Protein AF-A0A2N2AMR7-F1 (afdb_monomer_lite)

Radius of gyration: 27.63 Å; chains: 1; bounding box: 67×35×72 Å

pLDDT: mean 86.61, std 14.33, range [26.11, 98.56]

Sequence (246 aa):
MGVVVRKYGLLAPTDWDDDVTDELRRANRFWNKLVEIERDNRAQYQSTLNRSAALCQIASQITELETERENLIQERNRRRAAARSKAKADTAEQDARLTELRDLLRPFYAERKTLSAAARAEMKPELEKLEAERREEVKAARQASGLFWSNYNAVLDSFNVARTKALKEGAQLRFHRFEGEGRLVNQIQGGMTTEKLLSGGHSQAQLSITHTSRGRPAGVLRIKAFVARDANNKPAPRPGSGDCVY

Secondary structure (DSSP, 8-state):
---------PPPPS---HHHHHHHHHHHHHHHHHHHHHHHHHHHHHHHHTT-HHHHHHHHHHHHHHHHHHHHHHHHHHHHHHTTSSSSS--HHHHHHHHHHHHHHHHHHHHHHHHHHHHHHHTHHHHHHHHHHHHHHHHHHHHHT---HHHHHHHHHHHHHHHHHHHHHTPPP------S--------TT---HHHHHTT--SSEEEEEEEEETTEEEEEEEE----SB-TTSSB---TT-S----

Structure (mmCIF, N/CA/C/O backbone):
data_AF-A0A2N2AMR7-F1
#
_entry.id   AF-A0A2N2AMR7-F1
#
loop_
_atom_site.group_PDB
_atom_site.id
_atom_site.type_symbol
_atom_site.label_atom_id
_atom_site.label_alt_id
_atom_site.label_comp_id
_atom_site.label_asym_id
_atom_site.label_entity_id
_atom_site.label_seq_id
_atom_site.pdbx_PDB_ins_code
_atom_site.Cartn_x
_atom_site.Cartn_y
_atom_site.Cartn_z
_atom_site.occupancy
_atom_site.B_iso_or_equiv
_atom_site.auth_seq_id
_atom_site.auth_comp_id
_atom_site.auth_asym_id
_atom_site.auth_atom_id
_atom_site.pdbx_PDB_model_num
ATOM 1 N N . MET A 1 1 ? 8.139 22.170 -10.193 1.00 42.72 1 MET A N 1
ATOM 2 C CA . MET A 1 1 ? 8.013 21.753 -11.609 1.00 42.72 1 MET A CA 1
ATOM 3 C C . MET A 1 1 ? 6.663 21.077 -11.783 1.00 42.72 1 MET A C 1
ATOM 5 O O . MET A 1 1 ? 6.417 20.087 -11.108 1.00 42.72 1 MET A O 1
ATOM 9 N N . GLY A 1 2 ? 5.765 21.641 -12.593 1.00 56.91 2 GLY A N 1
ATOM 10 C CA . GLY A 1 2 ? 4.475 21.009 -12.890 1.00 56.91 2 GLY A CA 1
ATOM 11 C C . GLY A 1 2 ? 4.649 19.866 -13.891 1.00 56.91 2 GLY A C 1
ATOM 12 O O . GLY A 1 2 ? 5.377 20.018 -14.870 1.00 56.91 2 GLY A O 1
ATOM 13 N N . VAL A 1 3 ? 4.000 18.726 -13.651 1.00 69.12 3 VAL A N 1
ATOM 14 C CA . VAL A 1 3 ? 3.939 17.626 -14.624 1.00 69.12 3 VAL A CA 1
ATOM 15 C C . VAL A 1 3 ? 2.922 18.004 -15.697 1.00 69.12 3 VAL A C 1
ATOM 17 O O . VAL A 1 3 ? 1.744 18.185 -15.399 1.00 69.12 3 VAL A O 1
ATOM 20 N N . VAL A 1 4 ? 3.364 18.127 -16.949 1.00 71.50 4 VAL A N 1
ATOM 21 C CA . VAL A 1 4 ? 2.466 18.365 -18.084 1.00 71.50 4 VAL A CA 1
ATOM 22 C C . VAL A 1 4 ? 2.061 17.018 -18.669 1.00 71.50 4 VAL A C 1
ATOM 24 O O . VAL A 1 4 ? 2.869 16.339 -19.298 1.00 71.50 4 VAL A O 1
ATOM 27 N N . VAL A 1 5 ? 0.801 16.632 -18.476 1.00 71.44 5 VAL A N 1
ATOM 28 C CA . VAL A 1 5 ? 0.236 15.419 -19.080 1.00 71.44 5 VAL A CA 1
ATOM 29 C C . VAL A 1 5 ? -0.392 15.784 -20.421 1.00 71.44 5 VAL A C 1
ATOM 31 O O . VAL A 1 5 ? -1.278 16.633 -20.494 1.00 71.44 5 VAL A O 1
ATOM 34 N N . ARG A 1 6 ? 0.069 15.146 -21.499 1.00 70.06 6 ARG A N 1
ATOM 35 C CA . ARG A 1 6 ? -0.481 15.314 -22.850 1.00 70.06 6 ARG A CA 1
ATOM 36 C C . ARG A 1 6 ? -1.121 13.998 -23.280 1.00 70.06 6 ARG A C 1
ATOM 38 O O . ARG A 1 6 ? -0.454 12.967 -23.276 1.00 70.06 6 ARG A O 1
ATOM 45 N N . LYS A 1 7 ? -2.400 14.032 -23.657 1.00 72.62 7 LYS A N 1
ATOM 46 C CA . LYS A 1 7 ? -3.091 12.897 -24.280 1.00 72.62 7 LYS A CA 1
ATOM 47 C C . LYS A 1 7 ? -3.142 13.138 -25.782 1.00 72.62 7 LYS A C 1
ATOM 49 O O . LYS A 1 7 ? -3.810 14.063 -26.234 1.00 72.62 7 LYS A O 1
ATOM 54 N N . TYR A 1 8 ? -2.434 12.312 -26.535 1.00 70.00 8 TYR A N 1
ATOM 55 C CA . TYR A 1 8 ? -2.486 12.318 -27.991 1.00 70.00 8 TYR A CA 1
ATOM 56 C C . TYR A 1 8 ? -3.465 11.226 -28.430 1.00 70.00 8 TYR A C 1
ATOM 58 O O . TYR A 1 8 ? -3.445 10.131 -27.870 1.00 70.00 8 TYR A O 1
ATOM 66 N N . GLY A 1 9 ? -4.355 11.525 -29.379 1.00 70.50 9 GLY A N 1
ATOM 67 C CA . GLY A 1 9 ? -5.295 10.555 -29.959 1.00 70.50 9 GLY A CA 1
ATOM 68 C C . GLY A 1 9 ? -4.585 9.571 -30.888 1.00 70.50 9 GLY A C 1
ATOM 69 O O . GLY A 1 9 ? -4.874 9.543 -32.079 1.00 70.50 9 GLY A O 1
ATOM 70 N N . LEU A 1 10 ? -3.595 8.852 -30.358 1.00 73.25 10 LEU A N 1
ATOM 71 C CA . LEU A 1 10 ? -2.798 7.884 -31.100 1.00 73.25 10 LEU A CA 1
ATOM 72 C C . LEU A 1 10 ? -3.670 6.687 -31.487 1.00 73.25 10 LEU A C 1
ATOM 74 O O . LEU A 1 10 ? -4.530 6.258 -30.717 1.00 73.25 10 LEU A O 1
ATOM 78 N N . LEU A 1 11 ? -3.429 6.164 -32.686 1.00 78.38 11 LEU A N 1
ATOM 79 C CA . LEU A 1 11 ? -3.998 4.898 -33.136 1.00 78.38 11 LEU A CA 1
ATOM 80 C C . LEU A 1 11 ? -3.317 3.725 -32.416 1.00 78.38 11 LEU A C 1
ATOM 82 O O . LEU A 1 11 ? -2.303 3.907 -31.736 1.00 78.38 11 LEU A O 1
ATOM 86 N N . ALA A 1 12 ? -3.879 2.525 -32.573 1.00 78.69 12 ALA A N 1
ATOM 87 C CA . ALA A 1 12 ? -3.266 1.308 -32.057 1.00 78.69 12 ALA A CA 1
ATOM 88 C C . ALA A 1 12 ? -1.815 1.170 -32.569 1.00 78.69 12 ALA A C 1
ATOM 90 O O . ALA A 1 12 ? -1.551 1.500 -33.732 1.00 78.69 12 ALA A O 1
ATOM 91 N N . PRO A 1 13 ? -0.872 0.704 -31.731 1.00 81.69 13 PRO A N 1
ATOM 92 C CA . PRO A 1 13 ? 0.494 0.454 -32.168 1.00 81.69 13 PRO A CA 1
ATOM 93 C C . PRO A 1 13 ? 0.508 -0.574 -33.301 1.00 81.69 13 PRO A C 1
ATOM 95 O O . PRO A 1 13 ? -0.185 -1.585 -33.239 1.00 81.69 13 PRO A O 1
ATOM 98 N N . THR A 1 14 ? 1.307 -0.318 -34.330 1.00 80.69 14 THR A N 1
ATOM 99 C CA . THR A 1 14 ? 1.393 -1.174 -35.523 1.00 80.69 14 THR A CA 1
ATOM 100 C C . THR A 1 14 ? 2.298 -2.389 -35.339 1.00 80.69 14 THR A C 1
ATOM 102 O O . THR A 1 14 ? 2.351 -3.233 -36.220 1.00 80.69 14 THR A O 1
ATOM 105 N N . ASP A 1 15 ? 3.049 -2.443 -34.238 1.00 78.38 15 ASP A N 1
ATOM 106 C CA . ASP A 1 15 ? 4.183 -3.352 -34.056 1.00 78.38 15 ASP A CA 1
ATOM 107 C C . ASP A 1 15 ? 4.225 -3.909 -32.621 1.00 78.38 15 ASP A C 1
ATOM 109 O O . ASP A 1 15 ? 5.238 -3.838 -31.918 1.00 78.38 15 ASP A O 1
ATOM 113 N N . TRP A 1 16 ? 3.047 -4.337 -32.157 1.00 82.25 16 TRP A N 1
ATOM 114 C CA . TRP A 1 16 ? 2.795 -4.851 -30.814 1.00 82.25 16 TRP A CA 1
ATOM 115 C C . TRP A 1 16 ? 2.837 -6.378 -30.812 1.00 82.25 16 TRP A C 1
ATOM 117 O O . TRP A 1 16 ? 1.845 -7.024 -31.147 1.00 82.25 16 TRP A O 1
ATOM 127 N N . ASP A 1 17 ? 3.968 -6.930 -30.384 1.00 80.75 17 ASP A N 1
ATOM 128 C CA . ASP A 1 17 ? 4.214 -8.371 -30.391 1.00 80.75 17 ASP A CA 1
ATOM 129 C C . ASP A 1 17 ? 4.169 -8.984 -28.977 1.00 80.75 17 ASP A C 1
ATOM 131 O O . ASP A 1 17 ? 3.885 -8.331 -27.960 1.00 80.75 17 ASP A O 1
ATOM 135 N N . ASP A 1 18 ? 4.439 -10.289 -28.913 1.00 85.19 18 ASP A N 1
ATOM 136 C CA . ASP A 1 18 ? 4.470 -11.082 -27.683 1.00 85.19 18 ASP A CA 1
ATOM 137 C C . ASP A 1 18 ? 5.473 -10.547 -26.651 1.00 85.19 18 ASP A C 1
ATOM 139 O O . ASP A 1 18 ? 5.236 -10.654 -25.448 1.00 85.19 18 ASP A O 1
ATOM 143 N N . ASP A 1 19 ? 6.557 -9.909 -27.092 1.00 82.75 19 ASP A N 1
ATOM 144 C CA . ASP A 1 19 ? 7.609 -9.361 -26.233 1.00 82.75 19 ASP A CA 1
ATOM 145 C C . ASP A 1 19 ? 7.112 -8.205 -25.343 1.00 82.75 19 ASP A C 1
ATOM 147 O O . ASP A 1 19 ? 7.431 -8.137 -24.149 1.00 82.75 19 ASP A O 1
ATOM 151 N N . VAL A 1 20 ? 6.268 -7.333 -25.897 1.00 85.56 20 VAL A N 1
ATOM 152 C CA . VAL A 1 20 ? 5.570 -6.269 -25.174 1.00 85.56 20 VAL A CA 1
ATOM 153 C C . VAL A 1 20 ? 4.590 -6.868 -24.177 1.00 85.56 20 VAL A C 1
ATOM 155 O O . VAL A 1 20 ? 4.571 -6.479 -23.005 1.00 85.56 20 VAL A O 1
ATOM 158 N N . THR A 1 21 ? 3.799 -7.844 -24.619 1.00 89.00 21 THR A N 1
ATOM 159 C CA . THR A 1 21 ? 2.823 -8.527 -23.763 1.00 89.00 21 THR A CA 1
ATOM 160 C C . THR A 1 21 ? 3.516 -9.239 -22.599 1.00 89.00 21 THR A C 1
ATOM 162 O O . THR A 1 21 ? 3.048 -9.176 -21.458 1.00 89.00 21 THR A O 1
ATOM 165 N N . ASP A 1 22 ? 4.671 -9.853 -22.845 1.00 90.31 22 ASP A N 1
ATOM 166 C CA . ASP A 1 22 ? 5.500 -10.492 -21.830 1.00 90.31 22 ASP A CA 1
ATOM 167 C C . ASP A 1 22 ? 6.100 -9.499 -20.841 1.00 90.31 22 ASP A C 1
ATOM 169 O O . ASP A 1 22 ? 6.131 -9.780 -19.640 1.00 90.31 22 ASP A O 1
ATOM 173 N N . GLU A 1 23 ? 6.535 -8.326 -21.300 1.00 90.62 23 GLU A N 1
ATOM 174 C CA . GLU A 1 23 ? 7.005 -7.260 -20.416 1.00 90.62 23 GLU A CA 1
ATOM 175 C C . GLU A 1 23 ? 5.877 -6.743 -19.513 1.00 90.62 23 GLU A C 1
ATOM 177 O O . GLU A 1 23 ? 6.065 -6.609 -18.300 1.00 90.62 23 GLU A O 1
ATOM 182 N N . LEU A 1 24 ? 4.674 -6.531 -20.059 1.00 93.12 24 LEU A N 1
ATOM 183 C CA . LEU A 1 24 ? 3.497 -6.155 -19.268 1.00 93.12 24 LEU A CA 1
ATOM 184 C C . LEU A 1 24 ? 3.130 -7.241 -18.250 1.00 93.12 24 LEU A C 1
ATOM 186 O O . LEU A 1 24 ? 2.823 -6.945 -17.090 1.00 93.12 24 LEU A O 1
ATOM 190 N N . ARG A 1 25 ? 3.225 -8.512 -18.649 1.00 94.44 25 ARG A N 1
ATOM 191 C CA . ARG A 1 25 ? 2.991 -9.657 -17.766 1.00 94.44 25 ARG A CA 1
ATOM 192 C C . ARG A 1 25 ? 4.042 -9.733 -16.656 1.00 94.44 25 ARG A C 1
ATOM 194 O O . ARG A 1 25 ? 3.681 -9.955 -15.499 1.00 94.44 25 ARG A O 1
ATOM 201 N N . ARG A 1 26 ? 5.327 -9.504 -16.961 1.00 95.06 26 ARG A N 1
ATOM 202 C CA . ARG A 1 26 ? 6.407 -9.369 -15.963 1.00 95.06 26 ARG A CA 1
ATOM 203 C C . ARG A 1 26 ? 6.117 -8.226 -14.989 1.00 95.06 26 ARG A C 1
ATOM 205 O O . ARG A 1 26 ? 6.279 -8.415 -13.786 1.00 95.06 26 ARG A O 1
ATOM 212 N N . ALA A 1 27 ? 5.628 -7.085 -15.475 1.00 95.81 27 ALA A N 1
ATOM 213 C CA . ALA A 1 27 ? 5.310 -5.925 -14.644 1.00 95.81 27 ALA A CA 1
ATOM 214 C C . ALA A 1 27 ? 4.159 -6.221 -13.673 1.00 95.81 27 ALA A C 1
ATOM 216 O O . ALA A 1 27 ? 4.255 -5.908 -12.485 1.00 95.81 27 ALA A O 1
ATOM 217 N N . ASN A 1 28 ? 3.109 -6.896 -14.150 1.00 97.38 28 ASN A N 1
ATOM 218 C CA . ASN A 1 28 ? 2.003 -7.364 -13.316 1.00 97.38 28 ASN A CA 1
ATOM 219 C C . ASN A 1 28 ? 2.466 -8.377 -12.251 1.00 97.38 28 ASN A C 1
ATOM 221 O O . ASN A 1 28 ? 2.147 -8.216 -11.072 1.00 97.38 28 ASN A O 1
ATOM 225 N N . ARG A 1 29 ? 3.270 -9.379 -12.633 1.00 97.12 29 ARG A N 1
ATOM 226 C CA . ARG A 1 29 ? 3.835 -10.345 -11.674 1.00 97.12 29 ARG A CA 1
ATOM 227 C C . ARG A 1 29 ? 4.702 -9.658 -10.627 1.00 97.12 29 ARG A C 1
ATOM 229 O O . ARG A 1 29 ? 4.591 -9.979 -9.448 1.00 97.12 29 ARG A O 1
ATOM 236 N N . PHE A 1 30 ? 5.527 -8.699 -11.042 1.00 97.69 30 PHE A N 1
ATOM 237 C CA . PHE A 1 30 ? 6.369 -7.947 -10.122 1.00 97.69 30 PHE A CA 1
ATOM 238 C C . PHE A 1 30 ? 5.529 -7.130 -9.134 1.00 97.69 30 PHE A C 1
ATOM 240 O O . PHE A 1 30 ? 5.777 -7.213 -7.936 1.00 97.69 30 PHE A O 1
ATOM 247 N N . TRP A 1 31 ? 4.480 -6.435 -9.593 1.00 98.19 31 TRP A N 1
ATOM 248 C CA . TRP A 1 31 ? 3.517 -5.779 -8.700 1.00 98.19 31 TRP A CA 1
ATOM 249 C C . TRP A 1 31 ? 2.938 -6.755 -7.673 1.00 98.19 31 TRP A C 1
ATOM 251 O O . TRP A 1 31 ? 2.983 -6.489 -6.473 1.00 98.19 31 TRP A O 1
ATOM 261 N N . ASN A 1 32 ? 2.433 -7.904 -8.128 1.00 98.31 32 ASN A N 1
ATOM 262 C CA . ASN A 1 32 ? 1.845 -8.898 -7.235 1.00 98.31 32 ASN A CA 1
ATOM 263 C C . ASN A 1 32 ? 2.867 -9.426 -6.220 1.00 98.31 32 ASN A C 1
ATOM 265 O O . ASN A 1 32 ? 2.528 -9.553 -5.047 1.00 98.31 32 ASN A O 1
ATOM 269 N N . LYS A 1 33 ? 4.129 -9.627 -6.619 1.00 98.56 33 LYS A N 1
ATOM 270 C CA . LYS A 1 33 ? 5.186 -10.024 -5.682 1.00 98.56 33 LYS A CA 1
ATOM 271 C C . LYS A 1 33 ? 5.471 -8.953 -4.625 1.00 98.56 33 LYS A C 1
ATOM 273 O O . LYS A 1 33 ? 5.676 -9.283 -3.464 1.00 98.56 33 LYS A O 1
ATOM 278 N N . LEU A 1 34 ? 5.438 -7.668 -4.986 1.00 98.50 34 LEU A N 1
ATOM 279 C CA . LEU A 1 34 ? 5.572 -6.577 -4.011 1.00 98.50 34 LEU A CA 1
ATOM 280 C C . LEU A 1 34 ? 4.391 -6.534 -3.026 1.00 98.50 34 LEU A C 1
ATOM 282 O O . LEU A 1 34 ? 4.581 -6.246 -1.845 1.00 98.50 34 LEU A O 1
ATOM 286 N N . VAL A 1 35 ? 3.174 -6.825 -3.499 1.00 98.50 35 VAL A N 1
ATOM 287 C CA . VAL A 1 35 ? 1.979 -6.915 -2.644 1.00 98.50 35 VAL A CA 1
ATOM 288 C C . VAL A 1 35 ? 2.079 -8.082 -1.663 1.00 98.50 35 VAL A C 1
ATOM 290 O O . VAL A 1 35 ? 1.704 -7.910 -0.508 1.00 98.50 35 VAL A O 1
ATOM 293 N N . GLU A 1 36 ? 2.588 -9.234 -2.100 1.00 98.50 36 GLU A N 1
ATOM 294 C CA . GLU A 1 36 ? 2.868 -10.395 -1.244 1.00 98.50 36 GLU A CA 1
ATOM 295 C C . GLU A 1 36 ? 3.838 -10.015 -0.116 1.00 98.50 36 GLU A C 1
ATOM 297 O O . GLU A 1 36 ? 3.460 -10.077 1.051 1.00 98.50 36 GLU A O 1
ATOM 302 N N . ILE A 1 37 ? 5.008 -9.465 -0.469 1.00 98.31 37 ILE A N 1
ATOM 303 C CA . ILE A 1 37 ? 6.031 -9.009 0.490 1.00 98.31 37 ILE A CA 1
ATOM 304 C C . ILE A 1 37 ? 5.450 -8.020 1.517 1.00 98.31 37 ILE A C 1
ATOM 306 O O . ILE A 1 37 ? 5.702 -8.124 2.715 1.00 98.31 37 ILE A O 1
ATOM 310 N N . GLU A 1 38 ? 4.649 -7.042 1.082 1.00 97.81 38 GLU A N 1
ATOM 311 C CA . GLU A 1 38 ? 4.033 -6.078 2.005 1.00 97.81 38 GLU A CA 1
ATOM 312 C C . GLU A 1 38 ? 2.971 -6.715 2.907 1.00 97.81 38 GLU A C 1
ATOM 314 O O . GLU A 1 38 ? 2.830 -6.311 4.061 1.00 97.81 38 GLU A O 1
ATOM 319 N N . ARG A 1 39 ? 2.196 -7.681 2.405 1.00 97.00 39 ARG A N 1
ATOM 320 C CA . ARG A 1 39 ? 1.202 -8.389 3.220 1.00 97.00 39 ARG A CA 1
ATOM 321 C C . ARG A 1 39 ? 1.878 -9.219 4.302 1.00 97.00 39 ARG A C 1
ATOM 323 O O . ARG A 1 39 ? 1.459 -9.120 5.454 1.00 97.00 39 ARG A O 1
ATOM 330 N N . ASP A 1 40 ? 2.941 -9.935 3.954 1.00 97.44 40 ASP A N 1
ATOM 331 C CA . ASP A 1 40 ? 3.722 -10.729 4.902 1.00 97.44 40 ASP A CA 1
ATOM 332 C C . ASP A 1 40 ? 4.386 -9.825 5.945 1.00 97.44 40 ASP A C 1
ATOM 334 O O . ASP A 1 40 ? 4.240 -10.045 7.149 1.00 97.44 40 ASP A O 1
ATOM 338 N N . ASN A 1 41 ? 5.003 -8.723 5.505 1.00 96.75 41 ASN A N 1
ATOM 339 C CA . ASN A 1 41 ? 5.573 -7.716 6.397 1.00 96.75 41 ASN A CA 1
ATOM 340 C C . ASN A 1 41 ? 4.529 -7.141 7.366 1.00 96.75 41 ASN A C 1
ATOM 342 O O . ASN A 1 41 ? 4.790 -7.015 8.561 1.00 96.75 41 ASN A O 1
ATOM 346 N N . ARG A 1 42 ? 3.321 -6.829 6.885 1.00 95.12 42 ARG A N 1
ATOM 347 C CA . ARG A 1 42 ? 2.234 -6.335 7.741 1.00 95.12 42 ARG A CA 1
ATOM 348 C C . ARG A 1 42 ? 1.729 -7.388 8.712 1.00 95.12 42 ARG A C 1
ATOM 350 O O . ARG A 1 42 ? 1.434 -7.036 9.850 1.00 95.12 42 ARG A O 1
ATOM 357 N N . ALA A 1 43 ? 1.622 -8.645 8.294 1.00 95.19 43 ALA A N 1
ATOM 358 C CA . ALA A 1 43 ? 1.231 -9.734 9.181 1.00 95.19 43 ALA A CA 1
ATOM 359 C C . ALA A 1 43 ? 2.246 -9.896 10.323 1.00 95.19 43 ALA A C 1
ATOM 361 O O . ALA A 1 43 ? 1.856 -9.926 11.490 1.00 95.19 43 ALA A O 1
ATOM 362 N N . GLN A 1 44 ? 3.544 -9.878 10.010 1.00 96.56 44 GLN A N 1
ATOM 363 C CA . GLN A 1 44 ? 4.618 -9.934 11.007 1.00 96.56 44 GLN A CA 1
ATOM 364 C C . GLN A 1 44 ? 4.661 -8.688 11.903 1.00 96.56 44 GLN A C 1
ATOM 366 O O . GLN A 1 44 ? 4.862 -8.799 13.114 1.00 96.56 44 GLN A O 1
ATOM 371 N N . TYR A 1 45 ? 4.403 -7.504 11.340 1.00 95.19 45 TYR A N 1
ATOM 372 C CA . TYR A 1 45 ? 4.291 -6.255 12.093 1.00 95.19 45 TYR A CA 1
ATOM 373 C C . TYR A 1 45 ? 3.155 -6.329 13.121 1.00 95.19 45 TYR A C 1
ATOM 375 O O . TYR A 1 45 ? 3.349 -6.003 14.292 1.00 95.19 45 TYR A O 1
ATOM 383 N N . GLN A 1 46 ? 1.973 -6.794 12.706 1.00 92.56 46 GLN A N 1
ATOM 384 C CA . GLN A 1 46 ? 0.836 -6.971 13.613 1.00 92.56 46 GLN A CA 1
ATOM 385 C C . GLN A 1 46 ? 1.113 -8.061 14.649 1.00 92.56 46 GLN A C 1
ATOM 387 O O . GLN A 1 46 ? 0.892 -7.831 15.831 1.00 92.56 46 GLN A O 1
ATOM 392 N N . SER A 1 47 ? 1.672 -9.206 14.245 1.00 93.88 47 SER A N 1
ATOM 393 C CA . SER A 1 47 ? 2.083 -10.265 15.176 1.00 93.88 47 SER A CA 1
ATOM 394 C C . SER A 1 47 ? 3.086 -9.760 16.212 1.00 93.88 47 SER A C 1
ATOM 396 O O . SER A 1 47 ? 3.049 -10.178 17.365 1.00 93.88 47 SER A O 1
ATOM 398 N N . THR A 1 48 ? 3.975 -8.849 15.812 1.00 94.62 48 THR A N 1
ATOM 399 C CA . THR A 1 48 ? 4.923 -8.209 16.719 1.00 94.62 48 THR A CA 1
ATOM 400 C C . THR A 1 48 ? 4.199 -7.379 17.761 1.00 94.62 48 THR A C 1
ATOM 402 O O . THR A 1 48 ? 4.343 -7.654 18.947 1.00 94.62 48 THR A O 1
ATOM 405 N N . LEU A 1 49 ? 3.352 -6.445 17.329 1.00 91.88 49 LEU A N 1
ATOM 406 C CA . LEU A 1 49 ? 2.599 -5.592 18.247 1.00 91.88 49 LEU A CA 1
ATOM 407 C C . LEU A 1 49 ? 1.618 -6.368 19.135 1.00 91.88 49 LEU A C 1
ATOM 409 O O . LEU A 1 49 ? 1.423 -5.995 20.290 1.00 91.88 49 LEU A O 1
ATOM 413 N N . ASN A 1 50 ? 1.052 -7.467 18.635 1.00 90.81 50 ASN A N 1
ATOM 414 C CA . ASN A 1 50 ? 0.122 -8.315 19.380 1.00 90.81 50 ASN A CA 1
ATOM 415 C C . ASN A 1 50 ? 0.778 -9.072 20.548 1.00 90.81 50 ASN A C 1
ATOM 417 O O . ASN A 1 50 ? 0.073 -9.655 21.370 1.00 90.81 50 ASN A O 1
ATOM 421 N N . ARG A 1 51 ? 2.112 -9.043 20.677 1.00 92.81 51 ARG A N 1
ATOM 422 C CA . ARG A 1 51 ? 2.795 -9.504 21.897 1.00 92.81 51 ARG A CA 1
ATOM 423 C C . ARG A 1 51 ? 2.491 -8.61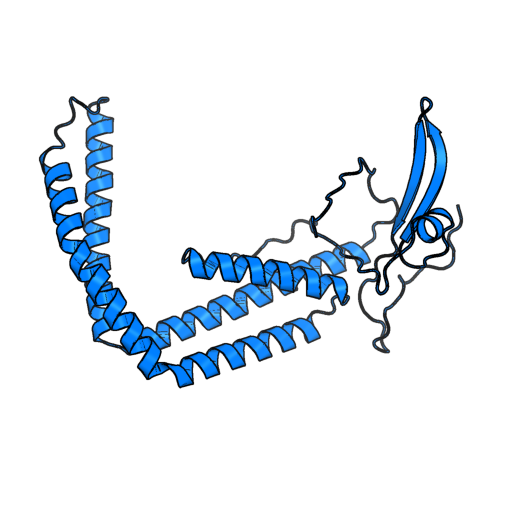8 23.106 1.00 92.81 51 ARG A C 1
ATOM 425 O O . ARG A 1 51 ? 2.593 -9.081 24.238 1.00 92.81 51 ARG A O 1
ATOM 432 N N . SER A 1 52 ? 2.089 -7.364 22.890 1.00 93.62 52 SER A N 1
ATOM 433 C CA . SER A 1 52 ? 1.608 -6.497 23.964 1.00 93.62 52 SER A CA 1
ATOM 434 C C . SER A 1 52 ? 0.193 -6.912 24.374 1.00 93.62 52 SER A C 1
ATOM 436 O O . SER A 1 52 ? -0.787 -6.581 23.703 1.00 93.62 52 SER A O 1
ATOM 438 N N . ALA A 1 53 ? 0.079 -7.615 25.504 1.00 93.00 53 ALA A N 1
ATOM 439 C CA . ALA A 1 53 ? -1.205 -8.071 26.040 1.00 93.00 53 ALA A CA 1
ATOM 440 C C . ALA A 1 53 ? -2.194 -6.911 26.258 1.00 93.00 53 ALA A C 1
ATOM 442 O O . ALA A 1 53 ? -3.363 -7.025 25.896 1.00 93.00 53 ALA A O 1
ATOM 443 N N . ALA A 1 54 ? -1.713 -5.768 26.760 1.00 93.25 54 ALA A N 1
ATOM 444 C CA . ALA A 1 54 ? -2.529 -4.571 26.963 1.00 93.25 54 ALA A CA 1
ATOM 445 C C . ALA A 1 54 ? -3.104 -4.025 25.643 1.00 93.25 54 ALA A C 1
ATOM 447 O O . ALA A 1 54 ? -4.277 -3.657 25.574 1.00 93.25 54 ALA A O 1
ATOM 448 N N . LEU A 1 55 ? -2.303 -4.015 24.569 1.00 93.19 55 LEU A N 1
ATOM 449 C CA . LEU A 1 55 ? -2.766 -3.576 23.252 1.00 93.19 55 LEU A CA 1
ATOM 450 C C . LEU A 1 55 ? -3.786 -4.553 22.645 1.00 93.19 55 LEU A C 1
ATOM 452 O O . LEU A 1 55 ? -4.743 -4.120 22.004 1.00 93.19 55 LEU A O 1
ATOM 456 N N . CYS A 1 56 ? -3.612 -5.857 22.860 1.00 93.00 56 CYS A N 1
ATOM 457 C CA . CYS A 1 56 ? -4.585 -6.866 22.444 1.00 93.00 56 CYS A CA 1
ATOM 458 C C . CYS A 1 56 ? -5.907 -6.734 23.208 1.00 93.00 56 CYS A C 1
ATOM 460 O O . CYS A 1 56 ? -6.974 -6.768 22.597 1.00 93.00 56 CYS A O 1
ATOM 462 N N . GLN A 1 57 ? -5.845 -6.522 24.523 1.00 94.94 57 GLN A N 1
ATOM 463 C CA . GLN A 1 57 ? -7.027 -6.366 25.366 1.00 94.94 57 GLN A CA 1
ATOM 464 C C . GLN A 1 57 ? -7.858 -5.146 24.951 1.00 94.94 57 GLN A C 1
ATOM 466 O O . GLN A 1 57 ? -9.050 -5.287 24.676 1.00 94.94 57 GLN A O 1
ATOM 471 N N . ILE A 1 58 ? -7.228 -3.972 24.812 1.00 95.44 58 ILE A N 1
ATOM 472 C CA . ILE A 1 58 ? -7.934 -2.751 24.397 1.00 95.44 58 ILE A CA 1
ATOM 473 C C . ILE A 1 58 ? -8.509 -2.889 22.978 1.00 95.44 58 ILE A C 1
ATOM 475 O O . ILE A 1 58 ? -9.589 -2.381 22.681 1.00 95.44 58 ILE A O 1
ATOM 479 N N . ALA A 1 59 ? -7.809 -3.601 22.085 1.00 94.19 59 ALA A N 1
ATOM 480 C CA . ALA A 1 59 ? -8.293 -3.867 20.736 1.00 94.19 59 ALA A CA 1
ATOM 481 C C . ALA A 1 59 ? -9.516 -4.800 20.729 1.00 94.19 59 ALA A C 1
ATOM 483 O O . ALA A 1 59 ? -10.438 -4.551 19.950 1.00 94.19 59 ALA A O 1
ATOM 484 N N . SER A 1 60 ? -9.558 -5.818 21.600 1.00 95.25 60 SER A N 1
ATOM 485 C CA . SER A 1 60 ? -10.736 -6.685 21.778 1.00 95.25 60 SER A CA 1
ATOM 486 C C . SER A 1 60 ? -11.941 -5.878 22.247 1.00 95.25 60 SER A C 1
ATOM 488 O O . SER A 1 60 ? -12.982 -5.907 21.599 1.00 95.25 60 SER A O 1
ATOM 490 N N . GLN A 1 61 ? -11.767 -5.054 23.285 1.00 96.19 61 GLN A N 1
ATOM 491 C CA . GLN A 1 61 ? -12.838 -4.216 23.834 1.00 96.19 61 GLN A CA 1
ATOM 492 C C . GLN A 1 61 ? -13.400 -3.238 22.793 1.00 96.19 61 GLN A C 1
ATOM 494 O O . GLN A 1 61 ? -14.613 -3.095 22.654 1.00 96.19 61 GLN A O 1
ATOM 499 N N . ILE A 1 62 ? -12.530 -2.596 22.003 1.00 96.69 62 ILE A N 1
ATOM 500 C CA . ILE A 1 62 ? -12.966 -1.738 20.889 1.00 96.69 62 ILE A CA 1
ATOM 501 C C . ILE A 1 62 ? -13.736 -2.548 19.842 1.00 96.69 62 ILE A C 1
ATOM 503 O O . ILE A 1 62 ? -14.749 -2.076 19.333 1.00 96.69 62 ILE A O 1
ATOM 507 N N . THR A 1 63 ? -13.267 -3.752 19.511 1.00 96.62 63 THR A N 1
ATOM 508 C CA . THR A 1 63 ? -13.902 -4.613 18.501 1.00 96.62 63 THR A CA 1
ATOM 509 C C . THR A 1 63 ? -15.295 -5.060 18.941 1.00 96.62 63 THR A C 1
ATOM 511 O O . THR A 1 63 ? -16.226 -5.024 18.137 1.00 96.62 63 THR A O 1
ATOM 514 N N . GLU A 1 64 ? -15.465 -5.428 20.210 1.00 96.50 64 GLU A N 1
ATOM 515 C CA . GLU A 1 64 ? -16.760 -5.783 20.802 1.00 96.50 64 GLU A CA 1
ATOM 516 C C . GLU A 1 64 ? -17.750 -4.610 20.715 1.00 96.50 64 GLU A C 1
ATOM 518 O O . GLU A 1 64 ? -18.855 -4.766 20.190 1.00 96.50 64 GLU A O 1
ATOM 523 N N . LEU A 1 65 ? -17.322 -3.411 21.124 1.00 96.88 65 LEU A N 1
ATOM 524 C CA . LEU A 1 65 ? -18.148 -2.200 21.081 1.00 96.88 65 LEU A CA 1
ATOM 525 C C . LEU A 1 65 ? -18.483 -1.746 19.648 1.00 96.88 65 LEU A C 1
ATOM 527 O O . LEU A 1 65 ? -19.605 -1.312 19.389 1.00 96.88 65 LEU A O 1
ATOM 531 N N . GLU A 1 66 ? -17.550 -1.844 18.694 1.00 96.75 66 GLU A N 1
ATOM 532 C CA . GLU A 1 66 ? -17.832 -1.543 17.279 1.00 96.75 66 GLU A CA 1
ATOM 533 C C . GLU A 1 66 ? -18.758 -2.590 16.645 1.00 96.75 66 GLU A C 1
ATOM 535 O O . GLU A 1 66 ? -19.593 -2.240 15.813 1.00 96.75 66 GLU A O 1
ATOM 540 N N . THR A 1 67 ? -18.671 -3.855 17.065 1.00 96.75 67 THR A N 1
ATOM 541 C CA . THR A 1 67 ? -19.602 -4.905 16.621 1.00 96.75 67 THR A CA 1
ATOM 542 C C . THR A 1 67 ? -21.020 -4.602 17.104 1.00 96.75 67 THR A C 1
ATOM 544 O O . THR A 1 67 ? -21.966 -4.650 16.317 1.00 96.75 67 THR A O 1
ATOM 547 N N . GLU A 1 68 ? -21.179 -4.218 18.374 1.00 96.69 68 GLU A N 1
ATOM 548 C CA . GLU A 1 68 ? -22.465 -3.752 18.908 1.00 96.69 68 GLU A CA 1
ATOM 549 C C . GLU A 1 68 ? -22.977 -2.527 18.134 1.00 96.69 68 GLU A C 1
ATOM 551 O O . GLU A 1 68 ? -24.136 -2.481 17.711 1.00 96.69 68 GLU A O 1
ATOM 556 N N . ARG A 1 69 ? -22.097 -1.551 17.888 1.00 96.31 69 ARG A N 1
ATOM 557 C CA . ARG A 1 69 ? -22.417 -0.325 17.153 1.00 96.31 69 ARG A CA 1
ATOM 558 C C . ARG A 1 69 ? -22.901 -0.608 15.731 1.00 96.31 69 ARG A C 1
ATOM 560 O O . ARG A 1 69 ? -23.893 -0.014 15.306 1.00 96.31 69 ARG A O 1
ATOM 567 N N . GLU A 1 70 ? -22.237 -1.496 15.000 1.00 96.88 70 GLU A N 1
ATOM 568 C CA . GLU A 1 70 ? -22.634 -1.883 13.643 1.00 96.88 70 GLU A CA 1
ATOM 569 C C . GLU A 1 70 ? -23.988 -2.608 13.643 1.00 96.88 70 GLU A C 1
ATOM 571 O O . GLU A 1 70 ? -24.872 -2.251 12.861 1.00 96.88 70 GLU A O 1
ATOM 576 N N . ASN A 1 71 ? -24.211 -3.533 14.582 1.00 96.19 71 ASN A N 1
ATOM 577 C CA . ASN A 1 71 ? -25.500 -4.216 14.736 1.00 96.19 71 ASN A CA 1
ATOM 578 C C . ASN A 1 71 ? -26.649 -3.223 14.993 1.00 96.19 71 ASN A C 1
ATOM 580 O O . ASN A 1 71 ? -27.712 -3.319 14.375 1.00 96.19 71 ASN A O 1
ATOM 584 N N . LEU A 1 72 ? -26.429 -2.213 15.842 1.00 95.94 72 LEU A N 1
ATOM 585 C CA . LEU A 1 72 ? -27.411 -1.152 16.099 1.00 95.94 72 LEU A CA 1
ATOM 586 C C . LEU A 1 72 ? -27.664 -0.270 14.873 1.00 95.94 72 LEU A C 1
ATOM 588 O O . LEU A 1 72 ? -28.806 0.124 14.625 1.00 95.94 72 LEU A O 1
ATOM 592 N N . ILE A 1 73 ? -26.629 0.042 14.087 1.00 95.38 73 ILE A N 1
ATOM 593 C CA . ILE A 1 73 ? -26.779 0.788 12.830 1.00 95.38 73 ILE A CA 1
ATOM 594 C C . ILE A 1 73 ? -27.643 -0.004 11.848 1.00 95.38 73 ILE A C 1
ATOM 596 O O . ILE A 1 73 ? -28.559 0.572 11.249 1.00 95.38 73 ILE A O 1
ATOM 600 N N . GLN A 1 74 ? -27.383 -1.303 11.701 1.00 95.69 74 GLN A N 1
ATOM 601 C CA . GLN A 1 74 ? -28.151 -2.186 10.827 1.00 95.69 74 GLN A CA 1
ATOM 602 C C . GLN A 1 74 ? -29.612 -2.282 11.272 1.00 95.69 74 GLN A C 1
ATOM 604 O O . GLN A 1 74 ? -30.509 -2.065 10.454 1.00 95.69 74 GLN A O 1
ATOM 609 N N . GLU A 1 75 ? -29.869 -2.499 12.563 1.00 93.81 75 GLU A N 1
ATOM 610 C CA . GLU A 1 75 ? -31.227 -2.577 13.110 1.00 93.81 75 GLU A CA 1
ATOM 611 C C . GLU A 1 75 ? -31.987 -1.253 12.949 1.00 93.81 75 GLU A C 1
ATOM 613 O O . GLU A 1 75 ? -33.110 -1.219 12.440 1.00 93.81 75 GLU A O 1
ATOM 618 N N . ARG A 1 76 ? -31.349 -0.122 13.268 1.00 94.00 76 ARG A N 1
ATOM 619 C CA . ARG A 1 76 ? -31.925 1.212 13.048 1.00 94.00 76 ARG A CA 1
ATOM 620 C C . ARG A 1 76 ? -32.290 1.437 11.580 1.00 94.00 76 ARG A C 1
ATOM 622 O O . ARG A 1 76 ? -33.357 1.977 11.276 1.00 94.00 76 ARG A O 1
ATOM 629 N N . ASN A 1 77 ? -31.409 1.051 10.658 1.00 92.94 77 ASN A N 1
ATOM 630 C CA . ASN A 1 77 ? -31.658 1.184 9.224 1.00 92.94 77 ASN A CA 1
ATOM 631 C C . ASN A 1 77 ? -32.818 0.280 8.778 1.00 92.94 77 ASN A C 1
ATOM 633 O O . ASN A 1 77 ? -33.663 0.723 7.998 1.00 92.94 77 ASN A O 1
ATOM 637 N N . ARG A 1 78 ? -32.917 -0.938 9.326 1.00 93.06 78 ARG A N 1
ATOM 638 C CA . ARG A 1 78 ? -34.023 -1.871 9.079 1.00 93.06 78 ARG A CA 1
ATOM 639 C C . ARG A 1 78 ? -35.365 -1.299 9.530 1.00 93.06 78 ARG A C 1
ATOM 641 O O . ARG A 1 78 ? -36.317 -1.310 8.751 1.00 93.06 78 ARG A O 1
ATOM 648 N N . ARG A 1 79 ? -35.437 -0.721 10.734 1.00 91.94 79 ARG A N 1
ATOM 649 C CA . ARG A 1 79 ? -36.653 -0.067 11.254 1.00 91.94 79 ARG A CA 1
ATOM 650 C C . ARG A 1 79 ? -37.081 1.126 10.404 1.00 91.94 79 ARG A C 1
ATOM 652 O O . ARG A 1 79 ? -38.255 1.258 10.065 1.00 91.94 79 ARG A O 1
ATOM 659 N N . ARG A 1 80 ? -36.126 1.966 9.988 1.00 91.56 80 ARG A N 1
ATOM 660 C CA . ARG A 1 80 ? -36.390 3.101 9.083 1.00 91.56 80 ARG A CA 1
ATOM 661 C C . ARG A 1 80 ? -36.903 2.654 7.719 1.00 91.56 80 ARG A C 1
ATOM 663 O O . ARG A 1 80 ? -37.820 3.277 7.185 1.00 91.56 80 ARG A O 1
ATOM 670 N N . ALA A 1 81 ? -36.347 1.572 7.177 1.00 91.44 81 ALA A N 1
ATOM 671 C CA . ALA A 1 81 ? -36.821 0.979 5.933 1.00 91.44 81 ALA A CA 1
ATOM 672 C C . ALA A 1 81 ? -38.247 0.416 6.081 1.00 91.44 81 ALA A C 1
ATOM 674 O O . ALA A 1 81 ? -39.098 0.701 5.240 1.00 91.44 81 ALA A O 1
ATOM 675 N N . ALA A 1 82 ? -38.535 -0.306 7.171 1.00 90.69 82 ALA A N 1
ATOM 676 C CA . ALA A 1 82 ? -39.858 -0.871 7.447 1.00 90.69 82 ALA A CA 1
ATOM 677 C C . ALA A 1 82 ? -40.941 0.211 7.602 1.00 90.69 82 ALA A C 1
ATOM 679 O O . ALA A 1 82 ? -42.014 0.105 7.013 1.00 90.69 82 ALA A O 1
ATOM 680 N N . ALA A 1 83 ? -40.635 1.301 8.312 1.00 90.00 83 ALA A N 1
ATOM 681 C CA . ALA A 1 83 ? -41.540 2.441 8.462 1.00 90.00 83 ALA A CA 1
ATOM 682 C C . ALA A 1 83 ? -41.650 3.315 7.193 1.00 90.00 83 ALA A C 1
ATOM 684 O O . ALA A 1 83 ? -42.461 4.243 7.154 1.00 90.00 83 ALA A O 1
ATOM 685 N N . ARG A 1 84 ? -40.806 3.066 6.174 1.00 87.94 84 ARG A N 1
ATOM 686 C CA . ARG A 1 84 ? -40.639 3.882 4.951 1.00 87.94 84 ARG A CA 1
ATOM 687 C C . ARG A 1 84 ? -40.452 5.380 5.227 1.00 87.94 84 ARG A C 1
ATOM 689 O O . ARG A 1 84 ? -40.758 6.225 4.390 1.00 87.94 84 ARG A O 1
ATOM 696 N N . SER A 1 85 ? -39.983 5.731 6.420 1.00 81.44 85 SER A N 1
ATOM 697 C CA . SER A 1 85 ? -39.830 7.108 6.872 1.00 81.44 85 SER A CA 1
ATOM 698 C C . SER A 1 85 ? -38.861 7.165 8.041 1.00 81.44 85 SER A C 1
ATOM 700 O O . SER A 1 85 ? -38.937 6.364 8.969 1.00 81.44 85 SER A O 1
ATOM 702 N N . LYS A 1 86 ? -37.975 8.163 8.023 1.00 76.62 86 LYS A N 1
ATOM 703 C CA . LYS A 1 86 ? -37.053 8.433 9.130 1.00 76.62 86 LYS A CA 1
ATOM 704 C C . LYS A 1 86 ? -37.767 9.015 10.354 1.00 76.62 86 LYS A C 1
ATOM 706 O O . LYS A 1 86 ? -37.352 8.733 11.465 1.00 76.62 86 LYS A O 1
ATOM 711 N N . ALA A 1 87 ? -38.820 9.808 10.144 1.00 78.75 87 ALA A N 1
ATOM 712 C CA . ALA A 1 87 ? -39.543 10.497 11.215 1.00 78.75 87 ALA A CA 1
ATOM 713 C C . ALA A 1 87 ? -40.560 9.597 11.933 1.00 78.75 87 ALA A C 1
ATOM 715 O O . ALA A 1 87 ? -40.897 9.856 13.079 1.00 78.75 87 ALA A O 1
ATOM 716 N N . LYS A 1 88 ? -41.057 8.555 11.253 1.00 77.44 88 LYS A N 1
ATOM 717 C CA . LYS A 1 88 ? -42.049 7.620 11.812 1.00 77.44 88 LYS A CA 1
ATOM 718 C C . LYS A 1 88 ? -41.434 6.347 12.392 1.00 77.44 88 LYS A C 1
ATOM 720 O O . LYS A 1 88 ? -42.158 5.533 12.950 1.00 77.44 88 LYS A O 1
ATOM 725 N N . ALA A 1 89 ? -40.134 6.138 12.203 1.00 81.69 89 ALA A N 1
ATOM 726 C CA . ALA A 1 89 ? -39.454 4.977 12.750 1.00 81.69 89 ALA A CA 1
ATOM 727 C C . ALA A 1 89 ? -39.152 5.211 14.230 1.00 81.69 89 ALA A C 1
ATOM 729 O O . ALA A 1 89 ? -38.491 6.191 14.573 1.00 81.69 89 ALA A O 1
ATOM 730 N N . ASP A 1 90 ? -39.598 4.296 15.083 1.00 86.44 90 ASP A N 1
ATOM 731 C CA . ASP A 1 90 ? -39.233 4.292 16.495 1.00 86.44 90 ASP A CA 1
ATOM 732 C C . ASP A 1 90 ? -37.782 3.808 16.653 1.00 86.44 90 ASP A C 1
ATOM 734 O O . ASP A 1 90 ? -37.498 2.602 16.693 1.00 86.44 90 ASP A O 1
ATOM 738 N N . THR A 1 91 ? -36.850 4.771 16.605 1.00 92.06 91 THR A N 1
ATOM 739 C CA . THR A 1 91 ? -35.403 4.537 16.730 1.00 92.06 91 THR A CA 1
ATOM 740 C C . THR A 1 91 ? -34.729 5.303 17.866 1.00 92.06 91 THR A C 1
ATOM 742 O O . THR A 1 91 ? -33.503 5.420 17.873 1.00 92.06 91 THR A O 1
ATOM 745 N N . ALA A 1 92 ? -35.506 5.862 18.800 1.00 91.00 92 ALA A N 1
ATOM 746 C CA . ALA A 1 92 ? -34.975 6.708 19.870 1.00 91.00 92 ALA A CA 1
ATOM 747 C C . ALA A 1 92 ? -33.982 5.947 20.764 1.00 91.00 92 ALA A C 1
ATOM 749 O O . ALA A 1 92 ? -32.917 6.470 21.085 1.00 91.00 92 ALA A O 1
ATOM 750 N N . GLU A 1 93 ? -34.292 4.690 21.087 1.00 91.25 93 GLU A N 1
ATOM 751 C CA . GLU A 1 93 ? -33.429 3.808 21.876 1.00 91.25 93 GLU A CA 1
ATOM 752 C C . GLU A 1 93 ? -32.096 3.518 21.165 1.00 91.25 93 GLU A C 1
ATOM 754 O O . GLU A 1 93 ? -31.030 3.658 21.763 1.00 91.25 93 GLU A O 1
ATOM 759 N N . GLN A 1 94 ? -32.124 3.198 19.863 1.00 93.44 94 GLN A N 1
ATOM 760 C CA . GLN A 1 94 ? -30.897 2.974 19.089 1.00 93.44 94 GLN A CA 1
ATOM 761 C C . GLN A 1 94 ? -30.061 4.248 18.989 1.00 93.44 94 GLN A C 1
ATOM 763 O O . GLN A 1 94 ? -28.842 4.187 19.108 1.00 93.44 94 GLN A O 1
ATOM 768 N N . ASP A 1 95 ? -30.685 5.404 18.753 1.00 93.00 95 ASP A N 1
ATOM 769 C CA . ASP A 1 95 ? -29.956 6.668 18.633 1.00 93.00 95 ASP A CA 1
ATOM 770 C C . ASP A 1 95 ? -29.329 7.089 19.988 1.00 93.00 95 ASP A C 1
ATOM 772 O O . ASP A 1 95 ? -28.187 7.568 20.008 1.00 93.00 95 ASP A O 1
ATOM 776 N N . ALA A 1 96 ? -30.001 6.828 21.118 1.00 95.06 96 ALA A N 1
ATOM 777 C CA . ALA A 1 96 ? -29.439 7.004 22.461 1.00 95.06 96 ALA A CA 1
ATOM 778 C C . ALA A 1 96 ? -28.247 6.064 22.703 1.00 95.06 96 ALA A C 1
ATOM 780 O O . ALA A 1 96 ? -27.148 6.528 23.016 1.00 95.06 96 ALA A O 1
ATOM 781 N N . ARG A 1 97 ? -28.409 4.760 22.439 1.00 96.31 97 ARG A N 1
ATOM 782 C CA . ARG A 1 97 ? -27.342 3.768 22.626 1.00 96.31 97 ARG A CA 1
ATOM 783 C C . ARG A 1 97 ? -26.132 4.015 21.723 1.00 96.31 97 ARG A C 1
ATOM 785 O O . ARG A 1 97 ? -24.994 3.869 22.157 1.00 96.31 97 ARG A O 1
ATOM 792 N N . LEU A 1 98 ? -26.340 4.454 20.481 1.00 96.00 98 LEU A N 1
ATOM 793 C CA . LEU A 1 98 ? -25.250 4.849 19.580 1.00 96.00 98 LEU A CA 1
ATOM 794 C C . LEU A 1 98 ? -24.461 6.054 20.117 1.00 96.00 98 LEU A C 1
ATOM 796 O O . LEU A 1 98 ? -23.252 6.147 19.887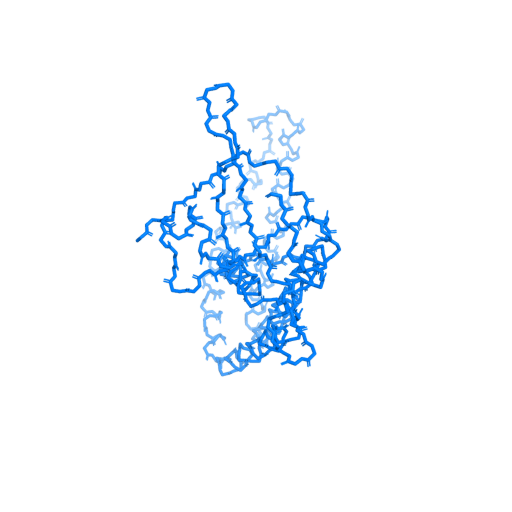 1.00 96.00 98 LEU A O 1
ATOM 800 N N . THR A 1 99 ? -25.129 6.968 20.824 1.00 96.75 99 THR A N 1
ATOM 801 C CA . THR A 1 99 ? -24.479 8.110 21.482 1.00 96.75 99 THR A CA 1
ATOM 802 C C . THR A 1 99 ? -23.658 7.651 22.686 1.00 96.75 99 THR A C 1
ATOM 804 O O . THR A 1 99 ? -22.496 8.039 22.803 1.00 96.75 99 THR A O 1
ATOM 807 N N . GLU A 1 100 ? -24.206 6.759 23.515 1.00 96.50 100 GLU A N 1
ATOM 808 C CA . GLU A 1 100 ? -23.471 6.132 24.621 1.00 96.50 100 GLU A CA 1
ATOM 809 C C . GLU A 1 100 ? -22.236 5.373 24.127 1.00 96.50 100 GLU A C 1
ATOM 811 O O . GLU A 1 100 ? -21.139 5.594 24.632 1.00 96.50 100 GLU A O 1
ATOM 816 N N . LEU A 1 101 ? -22.378 4.531 23.097 1.00 96.62 101 LEU A N 1
ATOM 817 C CA . LEU A 1 101 ? -21.265 3.769 22.525 1.00 96.62 101 LEU A CA 1
ATOM 818 C C . LEU A 1 101 ? -20.169 4.678 21.976 1.00 96.62 101 LEU A C 1
ATOM 820 O O . LEU A 1 101 ? -18.990 4.388 22.154 1.00 96.62 101 LEU A O 1
ATOM 824 N N . ARG A 1 102 ? -20.527 5.802 21.343 1.00 96.25 102 ARG A N 1
ATOM 825 C CA . ARG A 1 102 ? -19.546 6.808 20.911 1.00 96.25 102 ARG A CA 1
ATOM 826 C C . ARG A 1 102 ? -18.764 7.358 22.104 1.00 96.25 102 ARG A C 1
ATOM 828 O O . ARG A 1 102 ? -17.543 7.508 22.025 1.00 96.25 102 ARG A O 1
ATOM 835 N N . ASP A 1 103 ? -19.463 7.685 23.185 1.00 96.50 103 ASP A N 1
ATOM 836 C CA . ASP A 1 103 ? -18.852 8.281 24.368 1.00 96.50 103 ASP A CA 1
ATOM 837 C C . ASP A 1 103 ? -17.997 7.269 25.144 1.00 96.50 103 ASP A C 1
ATOM 839 O O . ASP A 1 103 ? -16.936 7.661 25.631 1.00 96.50 103 ASP A O 1
ATOM 843 N N . LEU A 1 104 ? -18.395 5.990 25.155 1.00 95.94 104 LEU A N 1
ATOM 844 C CA . LEU A 1 104 ? -17.628 4.854 25.674 1.00 95.94 104 LEU A CA 1
ATOM 845 C C . LEU A 1 104 ? -16.384 4.562 24.830 1.00 95.94 104 LEU A C 1
ATOM 847 O O . LEU A 1 104 ? -15.304 4.419 25.386 1.00 95.94 104 LEU A O 1
ATOM 851 N N . LEU A 1 105 ? -16.492 4.514 23.499 1.00 96.75 105 LEU A N 1
ATOM 852 C CA . LEU A 1 105 ? -15.376 4.200 22.593 1.00 96.75 105 LEU A CA 1
ATOM 853 C C . LEU A 1 105 ? -14.254 5.248 22.632 1.00 96.75 105 LEU A C 1
ATOM 855 O O . LEU A 1 105 ? -13.085 4.930 22.418 1.00 96.75 105 LEU A O 1
ATOM 859 N N . ARG A 1 106 ? -14.590 6.514 22.893 1.00 96.44 106 ARG A N 1
ATOM 860 C CA . ARG A 1 106 ? -13.636 7.633 22.906 1.00 96.44 106 ARG A CA 1
ATOM 861 C C . ARG A 1 106 ? -12.436 7.423 23.853 1.00 96.44 106 ARG A C 1
ATOM 863 O O . ARG A 1 106 ? -11.312 7.560 23.362 1.00 96.44 106 ARG A O 1
ATOM 870 N N . PRO A 1 107 ? -12.601 7.108 25.156 1.00 96.56 107 PRO A N 1
ATOM 871 C CA . PRO A 1 107 ? -11.471 6.802 26.034 1.00 96.56 107 PRO A CA 1
ATOM 872 C C . PRO A 1 107 ? -10.686 5.564 25.581 1.00 96.56 107 PRO A C 1
ATOM 874 O O . PRO A 1 107 ? -9.460 5.630 25.572 1.00 96.56 107 PRO A O 1
ATOM 877 N N . PHE A 1 108 ? -11.344 4.504 25.091 1.00 96.69 108 PHE A N 1
ATOM 878 C CA . PHE A 1 108 ? -10.644 3.326 24.554 1.00 96.69 108 PHE A CA 1
ATOM 879 C C . PHE A 1 108 ? -9.737 3.678 23.366 1.00 96.69 108 PHE A C 1
ATOM 881 O O . PHE A 1 108 ? -8.600 3.215 23.287 1.00 96.69 108 PHE A O 1
ATOM 888 N N . TYR A 1 109 ? -10.188 4.538 22.445 1.00 96.56 109 TYR A N 1
ATOM 889 C CA . TYR A 1 109 ? -9.352 5.001 21.332 1.00 96.56 109 TYR A CA 1
ATOM 890 C C . TYR A 1 109 ? -8.153 5.840 21.801 1.00 96.56 109 TYR A C 1
ATOM 892 O O . TYR A 1 109 ? -7.061 5.714 21.236 1.00 96.56 109 TYR A O 1
ATOM 900 N N . ALA A 1 110 ? -8.333 6.678 22.826 1.00 96.19 110 ALA A N 1
ATOM 901 C CA . ALA A 1 110 ? -7.245 7.453 23.418 1.00 96.19 110 ALA A CA 1
ATOM 902 C C . ALA A 1 110 ? -6.214 6.541 24.103 1.00 96.19 110 ALA A C 1
ATOM 904 O O . ALA A 1 110 ? -5.013 6.678 23.864 1.00 96.19 110 ALA A O 1
ATOM 905 N N . GLU A 1 111 ? -6.679 5.564 24.878 1.00 95.88 111 GLU A N 1
ATOM 906 C CA . GLU A 1 111 ? -5.836 4.578 25.549 1.00 95.88 111 GLU A CA 1
ATOM 907 C C . GLU A 1 111 ? -5.086 3.698 24.544 1.00 95.88 111 GLU A C 1
ATOM 909 O O . GLU A 1 111 ? -3.861 3.585 24.609 1.00 95.88 111 GLU A O 1
ATOM 914 N N . ARG A 1 112 ? -5.779 3.174 23.523 1.00 95.75 112 ARG A N 1
ATOM 915 C CA . ARG A 1 112 ? -5.162 2.410 22.429 1.00 95.75 112 ARG A CA 1
ATOM 916 C C . ARG A 1 112 ? -4.059 3.199 21.734 1.00 95.75 112 ARG A C 1
ATOM 918 O O . ARG A 1 112 ? -3.036 2.619 21.375 1.00 95.75 112 ARG A O 1
ATOM 925 N N . LYS A 1 113 ? -4.244 4.505 21.516 1.00 94.75 113 LYS A N 1
ATOM 926 C CA . LYS A 1 113 ? -3.213 5.357 20.905 1.00 94.75 113 LYS A CA 1
ATOM 927 C C . LYS A 1 113 ? -1.952 5.400 21.772 1.00 94.75 113 LYS A C 1
ATOM 929 O O . LYS A 1 113 ? -0.855 5.245 21.237 1.00 94.75 113 LYS A O 1
ATOM 934 N N . THR A 1 114 ? -2.110 5.574 23.081 1.00 95.25 114 THR A N 1
ATOM 935 C CA . THR A 1 114 ? -1.005 5.599 24.049 1.00 95.25 114 THR A CA 1
ATOM 936 C C . THR A 1 114 ? -0.301 4.246 24.128 1.00 95.25 114 THR A C 1
ATOM 938 O O . THR A 1 114 ? 0.914 4.179 23.943 1.00 95.25 114 THR A O 1
ATOM 941 N N . LEU A 1 115 ? -1.057 3.157 24.295 1.00 95.12 115 LEU A N 1
ATOM 942 C CA . LEU A 1 115 ? -0.520 1.794 24.346 1.00 95.12 115 LEU A CA 1
ATOM 943 C C . LEU A 1 115 ? 0.189 1.414 23.043 1.00 95.12 115 LEU A C 1
ATOM 945 O O . LEU A 1 115 ? 1.282 0.856 23.067 1.00 95.12 115 LEU A O 1
ATOM 949 N N . SER A 1 116 ? -0.382 1.778 21.891 1.00 93.56 116 SER A N 1
ATOM 950 C CA . SER A 1 116 ? 0.251 1.528 20.596 1.00 93.56 116 SER A CA 1
ATOM 951 C C . SER A 1 116 ? 1.561 2.297 20.436 1.00 93.56 116 SER A C 1
ATOM 953 O O . SER A 1 116 ? 2.475 1.776 19.799 1.00 93.56 116 SER A O 1
ATOM 955 N N . ALA A 1 117 ? 1.665 3.521 20.961 1.00 94.31 117 ALA A N 1
ATOM 956 C CA . ALA A 1 117 ? 2.909 4.283 20.921 1.00 94.31 117 ALA A CA 1
ATOM 957 C C . ALA A 1 117 ? 3.984 3.645 21.815 1.00 94.31 117 ALA A C 1
ATOM 959 O O . ALA A 1 117 ? 5.122 3.499 21.370 1.00 94.31 117 ALA A O 1
ATOM 960 N N . ALA A 1 118 ? 3.610 3.208 23.021 1.00 94.00 118 ALA A N 1
ATOM 961 C CA . ALA A 1 118 ? 4.510 2.530 23.950 1.00 94.00 118 ALA A CA 1
ATOM 962 C C . ALA A 1 118 ? 5.028 1.199 23.378 1.00 94.00 118 ALA A C 1
ATOM 964 O O . ALA A 1 118 ? 6.238 1.010 23.282 1.00 94.00 118 ALA A O 1
ATOM 965 N N . ALA A 1 119 ? 4.133 0.338 22.878 1.00 94.69 119 ALA A N 1
ATOM 966 C CA . ALA A 1 119 ? 4.507 -0.945 22.276 1.00 94.69 119 ALA A CA 1
ATOM 967 C C . ALA A 1 119 ? 5.433 -0.771 21.058 1.00 94.69 119 ALA A C 1
ATOM 969 O O . ALA A 1 119 ? 6.400 -1.508 20.888 1.00 94.69 119 ALA A O 1
A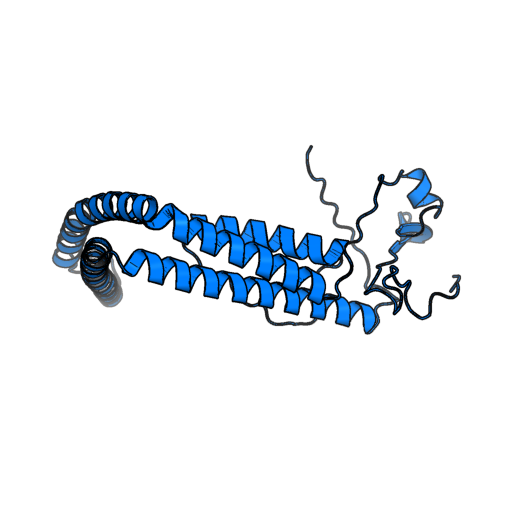TOM 970 N N . ARG A 1 120 ? 5.184 0.242 20.213 1.00 94.56 120 ARG A N 1
ATOM 971 C CA . ARG A 1 120 ? 6.070 0.558 19.078 1.00 94.56 120 ARG A CA 1
ATOM 972 C C . ARG A 1 120 ? 7.445 1.049 19.518 1.00 94.56 120 ARG A C 1
ATOM 974 O O . ARG A 1 120 ? 8.413 0.777 18.817 1.00 94.56 120 ARG A O 1
ATOM 981 N N . ALA A 1 121 ? 7.526 1.806 20.611 1.00 95.06 121 ALA A N 1
ATOM 982 C CA . ALA A 1 121 ? 8.796 2.288 21.143 1.00 95.06 121 ALA A CA 1
ATOM 983 C C . ALA A 1 121 ? 9.622 1.137 21.733 1.00 95.06 121 ALA A C 1
ATOM 985 O O . ALA A 1 121 ? 10.812 1.039 21.444 1.00 95.06 121 ALA A O 1
ATOM 986 N N . GLU A 1 122 ? 8.977 0.245 22.484 1.00 94.56 122 GLU A N 1
ATOM 987 C CA . GLU A 1 122 ? 9.587 -0.955 23.062 1.00 94.56 122 GLU A CA 1
ATOM 988 C C . GLU A 1 122 ? 10.106 -1.910 21.976 1.00 94.56 122 GLU A C 1
ATOM 990 O O . GLU A 1 122 ? 11.261 -2.324 21.996 1.00 94.56 122 GLU A O 1
ATOM 995 N N . MET A 1 123 ? 9.280 -2.194 20.967 1.00 94.88 123 MET A N 1
ATOM 996 C CA . MET A 1 123 ? 9.600 -3.149 19.897 1.00 94.88 123 MET A CA 1
ATOM 997 C C . MET A 1 123 ? 10.354 -2.516 18.721 1.00 94.88 123 MET A C 1
ATOM 999 O O . MET A 1 123 ? 10.538 -3.155 17.683 1.00 94.88 123 MET A O 1
ATOM 1003 N N . LYS A 1 124 ? 10.790 -1.257 18.844 1.00 95.25 124 LYS A N 1
ATOM 1004 C CA . LYS A 1 124 ? 11.411 -0.494 17.752 1.00 95.25 124 LYS A CA 1
ATOM 1005 C C . LYS A 1 124 ? 12.553 -1.245 17.042 1.00 95.25 124 LYS A C 1
ATOM 1007 O O . LYS A 1 124 ? 12.512 -1.274 15.812 1.00 95.25 124 LYS A O 1
ATOM 1012 N N . PRO A 1 125 ? 13.517 -1.887 17.738 1.00 96.31 125 PRO A N 1
ATOM 1013 C CA . PRO A 1 125 ? 14.619 -2.588 17.070 1.00 96.31 125 PRO A CA 1
ATOM 1014 C C . PRO A 1 125 ? 14.140 -3.732 16.168 1.00 96.31 125 PRO A C 1
ATOM 1016 O O . PRO A 1 125 ? 14.644 -3.918 15.062 1.00 96.31 125 PRO A O 1
ATOM 1019 N N . GLU A 1 126 ? 13.130 -4.481 16.611 1.00 95.88 126 GLU A N 1
ATOM 1020 C CA . GLU A 1 126 ? 12.560 -5.581 15.833 1.00 95.88 126 GLU A CA 1
ATOM 1021 C C . GLU A 1 126 ? 11.769 -5.070 14.627 1.00 95.88 126 GLU A C 1
ATOM 1023 O O . GLU A 1 126 ? 11.877 -5.623 13.535 1.00 95.88 126 GLU A O 1
ATOM 1028 N N . LEU A 1 127 ? 11.021 -3.976 14.796 1.00 95.69 127 LEU A N 1
ATOM 1029 C CA . LEU A 1 127 ? 10.286 -3.341 13.701 1.00 95.69 127 LEU A CA 1
ATOM 1030 C C . LEU A 1 127 ? 11.228 -2.752 12.638 1.00 95.69 127 LEU A C 1
ATOM 1032 O O . LEU A 1 127 ? 10.929 -2.817 11.445 1.00 95.69 127 LEU A O 1
ATOM 1036 N N . GLU A 1 128 ? 12.368 -2.194 13.051 1.00 96.81 128 GLU A N 1
ATOM 1037 C CA . GLU A 1 128 ? 13.408 -1.710 12.135 1.00 96.81 128 GLU A CA 1
ATOM 1038 C C . GLU A 1 128 ? 14.074 -2.862 11.378 1.00 96.81 128 GLU A C 1
ATOM 1040 O O . GLU A 1 128 ? 14.253 -2.763 10.161 1.00 96.81 128 GLU A O 1
ATOM 1045 N N . LYS A 1 129 ? 14.370 -3.974 12.064 1.00 97.44 129 LYS A N 1
ATOM 1046 C CA . LYS A 1 129 ? 14.873 -5.200 11.433 1.00 97.44 129 LYS A CA 1
ATOM 1047 C C . LYS A 1 129 ? 13.886 -5.737 10.391 1.00 97.44 129 LYS A C 1
ATOM 1049 O O . LYS A 1 129 ? 14.280 -5.987 9.256 1.00 97.44 129 LYS A O 1
ATOM 1054 N N . LEU A 1 130 ? 12.604 -5.810 10.740 1.00 97.12 130 LEU A N 1
ATOM 1055 C CA . LEU A 1 130 ? 11.535 -6.268 9.853 1.00 97.12 130 LEU A CA 1
ATOM 1056 C C . LEU A 1 130 ? 11.390 -5.383 8.596 1.00 97.12 130 LEU A C 1
ATOM 1058 O O . LEU A 1 130 ? 11.189 -5.876 7.486 1.00 97.12 130 LEU A O 1
ATOM 1062 N N . GLU A 1 131 ? 11.507 -4.059 8.730 1.00 96.69 131 GLU A N 1
ATOM 1063 C CA . GLU A 1 131 ? 11.502 -3.152 7.572 1.00 96.69 131 GLU A CA 1
ATOM 1064 C C . GLU A 1 131 ? 12.783 -3.281 6.728 1.00 96.69 131 GLU A C 1
ATOM 1066 O O . GLU A 1 131 ? 12.717 -3.124 5.506 1.00 96.69 131 GLU A O 1
ATOM 1071 N N . ALA A 1 132 ? 13.935 -3.579 7.336 1.00 98.00 132 ALA A N 1
ATOM 1072 C CA . ALA A 1 132 ? 15.175 -3.849 6.609 1.00 98.00 132 ALA A CA 1
ATOM 1073 C C . ALA A 1 132 ? 15.085 -5.146 5.788 1.00 98.00 132 ALA A C 1
ATOM 1075 O O . ALA A 1 132 ? 15.425 -5.137 4.604 1.00 98.00 132 ALA A O 1
ATOM 1076 N N . GLU A 1 133 ? 14.546 -6.220 6.368 1.00 98.00 133 GLU A N 1
ATOM 1077 C CA . GLU A 1 133 ? 14.290 -7.494 5.681 1.00 98.00 133 GLU A CA 1
ATOM 1078 C C . GLU A 1 133 ? 13.365 -7.289 4.474 1.00 98.00 133 GLU A C 1
ATOM 1080 O O . GLU A 1 133 ? 13.726 -7.632 3.347 1.00 98.00 133 GLU A O 1
ATOM 1085 N N . ARG A 1 134 ? 12.243 -6.579 4.661 1.00 97.88 134 ARG A N 1
ATOM 1086 C CA . ARG A 1 134 ? 11.325 -6.216 3.568 1.00 97.88 134 ARG A CA 1
ATOM 1087 C C . ARG A 1 134 ? 12.026 -5.458 2.436 1.00 97.88 134 ARG A C 1
ATOM 1089 O O . ARG A 1 134 ? 11.708 -5.647 1.261 1.00 97.88 134 ARG A O 1
ATOM 1096 N N . ARG A 1 135 ? 12.951 -4.545 2.755 1.00 97.69 135 ARG A N 1
ATOM 1097 C CA . ARG A 1 135 ? 13.703 -3.785 1.738 1.00 97.69 135 ARG A CA 1
ATOM 1098 C C . ARG A 1 135 ? 14.620 -4.689 0.923 1.00 97.69 135 ARG A C 1
ATOM 1100 O O . ARG A 1 135 ? 14.676 -4.520 -0.297 1.00 97.69 135 ARG A O 1
ATOM 1107 N N . GLU A 1 136 ? 15.298 -5.637 1.564 1.00 98.31 136 GLU A N 1
ATOM 1108 C CA . GLU A 1 136 ? 16.129 -6.613 0.857 1.00 98.31 136 GLU A CA 1
ATOM 1109 C C . GLU A 1 136 ? 15.281 -7.574 0.013 1.00 98.31 136 GLU A C 1
ATOM 1111 O O . GLU A 1 136 ? 15.625 -7.816 -1.144 1.00 98.31 136 GLU A O 1
ATOM 1116 N N . GLU A 1 137 ? 14.117 -8.017 0.494 1.00 98.25 137 GLU A N 1
ATOM 1117 C CA . GLU A 1 137 ? 13.178 -8.822 -0.302 1.00 98.25 137 GLU A CA 1
ATOM 1118 C C . GLU A 1 137 ? 12.669 -8.071 -1.539 1.00 98.25 137 GLU A C 1
ATOM 1120 O O . GLU A 1 137 ? 12.667 -8.613 -2.647 1.00 98.25 137 GLU A O 1
ATOM 1125 N N . VAL A 1 138 ? 12.295 -6.794 -1.395 1.00 98.06 138 VAL A N 1
ATOM 1126 C CA . VAL A 1 138 ? 11.890 -5.953 -2.535 1.00 98.06 138 VAL A CA 1
ATOM 1127 C C . VAL A 1 138 ? 13.034 -5.788 -3.535 1.00 98.06 138 VAL A C 1
ATOM 1129 O O . VAL A 1 138 ? 12.817 -5.836 -4.750 1.00 98.06 138 VAL A O 1
ATOM 1132 N N . LYS A 1 139 ? 14.263 -5.602 -3.052 1.00 96.75 139 LYS A N 1
ATOM 1133 C CA . LYS A 1 139 ? 15.458 -5.486 -3.894 1.00 96.75 139 LYS A CA 1
ATOM 1134 C C . LYS A 1 139 ? 15.751 -6.788 -4.642 1.00 96.75 139 LYS A C 1
ATOM 1136 O O . LYS A 1 139 ? 16.036 -6.719 -5.840 1.00 96.75 139 LYS A O 1
ATOM 1141 N N . ALA A 1 140 ? 15.628 -7.938 -3.983 1.00 96.94 140 ALA A N 1
ATOM 1142 C CA . ALA A 1 140 ? 15.771 -9.252 -4.601 1.00 96.94 140 ALA A CA 1
ATOM 1143 C C . ALA A 1 140 ? 14.673 -9.497 -5.650 1.00 96.94 140 ALA A C 1
ATOM 1145 O O . ALA A 1 140 ? 14.975 -9.846 -6.791 1.00 96.94 140 ALA A O 1
ATOM 1146 N N . ALA A 1 141 ? 13.409 -9.204 -5.323 1.00 97.25 141 ALA A N 1
ATOM 1147 C CA . ALA A 1 141 ? 12.286 -9.313 -6.255 1.00 97.25 141 ALA A CA 1
ATOM 1148 C C . ALA A 1 141 ? 12.473 -8.420 -7.491 1.00 97.25 141 ALA A C 1
ATOM 1150 O O . ALA A 1 141 ? 12.201 -8.839 -8.615 1.00 97.25 141 ALA A O 1
ATOM 1151 N N . ARG A 1 142 ? 12.998 -7.201 -7.305 1.00 94.62 142 ARG A N 1
ATOM 1152 C CA . ARG A 1 142 ? 13.353 -6.299 -8.408 1.00 94.62 142 ARG A CA 1
ATOM 1153 C C . ARG A 1 142 ? 14.415 -6.922 -9.312 1.00 94.62 142 ARG A C 1
ATOM 1155 O O . ARG A 1 142 ? 14.245 -6.907 -10.528 1.00 94.62 142 ARG A O 1
ATOM 1162 N N . GLN A 1 143 ? 15.494 -7.457 -8.738 1.00 91.94 143 GLN A N 1
ATOM 1163 C CA . GLN A 1 143 ? 16.582 -8.091 -9.495 1.00 91.94 143 GLN A CA 1
ATOM 1164 C C . GLN A 1 143 ? 16.101 -9.330 -10.265 1.00 91.94 143 GLN A C 1
ATOM 1166 O O . GLN A 1 143 ? 16.497 -9.519 -11.411 1.00 91.94 143 GLN A O 1
ATOM 1171 N N . ALA A 1 144 ? 15.198 -10.115 -9.678 1.00 92.69 144 ALA A N 1
ATOM 1172 C CA . ALA A 1 144 ? 14.622 -11.308 -10.295 1.00 92.69 144 ALA A CA 1
ATOM 1173 C C . ALA A 1 144 ? 13.470 -11.017 -11.280 1.00 92.69 144 ALA A C 1
ATOM 1175 O O . ALA A 1 144 ? 13.026 -11.919 -11.986 1.00 92.69 144 ALA A O 1
ATOM 1176 N N . SER A 1 145 ? 12.964 -9.778 -11.345 1.00 92.38 145 SER A N 1
ATOM 1177 C CA . SER A 1 145 ? 11.771 -9.443 -12.141 1.00 92.38 145 SER A CA 1
ATOM 1178 C C . SER A 1 145 ? 11.951 -9.627 -13.653 1.00 92.38 145 SER A C 1
ATOM 1180 O O . SER A 1 145 ? 10.964 -9.779 -14.375 1.00 92.38 145 SER A O 1
ATOM 1182 N N . GLY A 1 146 ? 13.196 -9.573 -14.144 1.00 89.44 146 GLY A N 1
ATOM 1183 C CA . GLY A 1 146 ? 13.517 -9.598 -15.575 1.00 89.44 146 GLY A CA 1
ATOM 1184 C C . GLY A 1 146 ? 13.013 -8.374 -16.352 1.00 89.44 146 GLY A C 1
ATOM 1185 O O . GLY A 1 146 ? 13.107 -8.350 -17.576 1.00 89.44 146 GLY A O 1
ATOM 1186 N N . LEU A 1 147 ? 12.467 -7.372 -15.657 1.00 89.94 147 LEU A N 1
ATOM 1187 C CA . LEU A 1 147 ? 11.965 -6.143 -16.255 1.00 89.94 147 LEU A CA 1
ATOM 1188 C C . LEU A 1 147 ? 13.103 -5.254 -16.734 1.00 89.94 147 LEU A C 1
ATOM 1190 O O . LEU A 1 147 ? 14.155 -5.136 -16.092 1.00 89.94 147 LEU A O 1
ATOM 1194 N N . PHE A 1 148 ? 12.840 -4.532 -17.817 1.00 86.88 148 PHE A N 1
ATOM 1195 C CA . PHE A 1 148 ? 13.680 -3.409 -18.183 1.00 86.88 148 PHE A CA 1
ATOM 1196 C C . PHE A 1 148 ? 13.624 -2.319 -17.102 1.00 86.88 148 PHE A C 1
ATOM 1198 O O . PHE A 1 148 ? 12.629 -2.147 -16.389 1.00 86.88 148 PHE A O 1
ATOM 1205 N N . TRP A 1 149 ? 14.724 -1.581 -16.950 1.00 87.19 149 TRP A N 1
ATOM 1206 C CA . TRP A 1 149 ? 14.959 -0.811 -15.733 1.00 87.19 149 TRP A CA 1
ATOM 1207 C C . TRP A 1 149 ? 13.966 0.323 -15.493 1.00 87.19 149 TRP A C 1
ATOM 1209 O O . TRP A 1 149 ? 13.563 0.568 -14.355 1.00 87.19 149 TRP A O 1
ATOM 1219 N N . SER A 1 150 ? 13.512 0.974 -16.560 1.00 88.94 150 SER A N 1
ATOM 1220 C CA . SER A 1 150 ? 12.481 2.004 -16.475 1.00 88.94 150 SER A CA 1
ATOM 1221 C C . SER A 1 150 ? 11.122 1.424 -16.072 1.00 88.94 150 SER A C 1
ATOM 1223 O O . SER A 1 150 ? 10.386 2.062 -15.319 1.00 88.94 150 SER A O 1
ATOM 1225 N N . ASN A 1 151 ? 10.803 0.199 -16.503 1.00 92.19 151 ASN A N 1
ATOM 1226 C CA . ASN A 1 151 ? 9.542 -0.463 -16.173 1.00 92.19 151 ASN A CA 1
ATOM 1227 C C . ASN A 1 151 ? 9.497 -0.880 -14.701 1.00 92.19 151 ASN A C 1
ATOM 1229 O O . ASN A 1 151 ? 8.517 -0.570 -14.022 1.00 92.19 151 ASN A O 1
ATOM 1233 N N . TYR A 1 152 ? 10.552 -1.512 -14.163 1.00 93.25 152 TYR A N 1
ATOM 1234 C CA . TYR A 1 152 ? 10.541 -1.852 -12.733 1.00 93.25 152 TYR A CA 1
ATOM 1235 C C . TYR A 1 152 ? 10.529 -0.600 -11.849 1.00 93.25 152 TYR A C 1
ATOM 1237 O O . TYR A 1 152 ? 9.877 -0.616 -10.807 1.00 93.25 152 TYR A O 1
ATOM 1245 N N . ASN A 1 153 ? 11.203 0.488 -12.252 1.00 93.69 153 ASN A N 1
ATOM 1246 C CA . ASN A 1 153 ? 11.170 1.758 -11.518 1.00 93.69 153 ASN A CA 1
ATOM 1247 C C . ASN A 1 153 ? 9.743 2.302 -11.460 1.00 93.69 153 ASN A C 1
ATOM 1249 O O . ASN A 1 153 ? 9.232 2.596 -10.385 1.00 93.69 153 ASN A O 1
ATOM 1253 N N . ALA A 1 154 ? 9.060 2.334 -12.605 1.00 94.50 154 ALA A N 1
ATOM 1254 C CA . ALA A 1 154 ? 7.680 2.788 -12.678 1.00 94.50 154 ALA A CA 1
ATOM 1255 C C . ALA A 1 154 ? 6.722 1.944 -11.818 1.00 94.50 154 ALA A C 1
ATOM 1257 O O . ALA A 1 154 ? 5.779 2.486 -11.230 1.00 94.50 154 ALA A O 1
ATOM 1258 N N . VAL A 1 155 ? 6.939 0.625 -11.741 1.00 96.75 155 VAL A N 1
ATOM 1259 C CA . VAL A 1 155 ? 6.179 -0.262 -10.843 1.00 96.75 155 VAL A CA 1
ATOM 1260 C C . VAL A 1 155 ? 6.484 0.060 -9.378 1.00 96.75 155 VAL A C 1
ATOM 1262 O O . VAL A 1 155 ? 5.544 0.237 -8.604 1.00 96.75 155 VAL A O 1
ATOM 1265 N N . LEU A 1 156 ? 7.760 0.208 -9.003 1.00 97.25 156 LEU A N 1
ATOM 1266 C CA . LEU A 1 156 ? 8.173 0.556 -7.637 1.00 97.25 156 LEU A CA 1
ATOM 1267 C C . LEU A 1 156 ? 7.620 1.906 -7.183 1.00 97.25 156 LEU A C 1
ATOM 1269 O O . LEU A 1 156 ? 7.111 2.005 -6.071 1.00 97.25 156 LEU A O 1
ATOM 1273 N N . ASP A 1 157 ? 7.662 2.928 -8.032 1.00 96.62 157 ASP A N 1
ATOM 1274 C CA . ASP A 1 157 ? 7.119 4.251 -7.714 1.00 96.62 157 ASP A CA 1
ATOM 1275 C C . ASP A 1 157 ? 5.613 4.177 -7.456 1.00 96.62 157 ASP A C 1
ATOM 1277 O O . ASP A 1 157 ? 5.108 4.698 -6.459 1.00 96.62 157 ASP A O 1
ATOM 1281 N N . SER A 1 158 ? 4.893 3.453 -8.318 1.00 96.38 158 SER A N 1
ATOM 1282 C CA . SER A 1 158 ? 3.446 3.261 -8.171 1.00 96.38 158 SER A CA 1
ATOM 1283 C C . SER A 1 158 ? 3.125 2.486 -6.892 1.00 96.38 158 SER A C 1
ATOM 1285 O O . SER A 1 158 ? 2.200 2.842 -6.159 1.00 96.38 158 SER A O 1
ATOM 1287 N N . PHE A 1 159 ? 3.921 1.460 -6.591 1.00 97.81 159 PHE A N 1
ATOM 1288 C CA . PHE A 1 159 ? 3.807 0.676 -5.370 1.00 97.81 159 PHE A CA 1
ATOM 1289 C C . PHE A 1 159 ? 4.085 1.523 -4.124 1.00 97.81 159 PHE A C 1
ATOM 1291 O O . PHE A 1 159 ? 3.312 1.468 -3.176 1.00 97.81 159 PHE A O 1
ATOM 1298 N N . ASN A 1 160 ? 5.125 2.358 -4.120 1.00 97.12 160 ASN A N 1
ATOM 1299 C CA . ASN A 1 160 ? 5.477 3.208 -2.981 1.00 97.12 160 ASN A CA 1
ATOM 1300 C C . ASN A 1 160 ? 4.390 4.247 -2.677 1.00 97.12 160 ASN A C 1
ATOM 1302 O O . ASN A 1 160 ? 4.054 4.474 -1.509 1.00 97.12 160 ASN A O 1
ATOM 1306 N N . VAL A 1 161 ? 3.798 4.845 -3.717 1.00 96.88 161 VAL A N 1
ATOM 1307 C CA . VAL A 1 161 ? 2.641 5.741 -3.574 1.00 96.88 161 VAL A CA 1
ATOM 1308 C C . VAL A 1 161 ? 1.452 4.981 -2.984 1.00 96.88 161 VAL A C 1
ATOM 1310 O O . VAL A 1 161 ? 0.866 5.430 -1.994 1.00 96.88 161 VAL A O 1
ATOM 1313 N N . ALA A 1 162 ? 1.129 3.808 -3.538 1.00 96.75 162 ALA A N 1
ATOM 1314 C CA . ALA A 1 162 ? 0.031 2.977 -3.054 1.00 96.75 162 ALA A CA 1
ATOM 1315 C C . ALA A 1 162 ? 0.252 2.522 -1.603 1.00 96.75 162 ALA A C 1
ATOM 1317 O O . ALA A 1 162 ? -0.662 2.619 -0.789 1.00 96.75 162 ALA A O 1
ATOM 1318 N N . ARG A 1 163 ? 1.470 2.100 -1.250 1.00 96.69 163 ARG A N 1
ATOM 1319 C CA . ARG A 1 163 ? 1.870 1.704 0.105 1.00 96.69 163 ARG A CA 1
ATOM 1320 C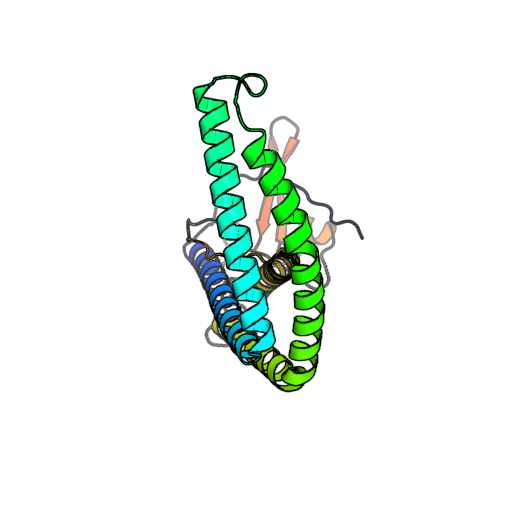 C . ARG A 1 163 ? 1.714 2.860 1.082 1.00 96.69 163 ARG A C 1
ATOM 1322 O O . ARG A 1 163 ? 1.095 2.691 2.127 1.00 96.69 163 ARG A O 1
ATOM 1329 N N . THR A 1 164 ? 2.227 4.040 0.737 1.00 96.38 164 THR A N 1
ATOM 1330 C CA . THR A 1 164 ? 2.120 5.238 1.584 1.00 96.38 164 THR A CA 1
ATOM 1331 C C . THR A 1 164 ? 0.661 5.594 1.846 1.00 96.38 164 THR A C 1
ATOM 1333 O O . THR A 1 164 ? 0.285 5.869 2.985 1.00 96.38 164 THR A O 1
ATOM 1336 N N . LYS A 1 165 ? -0.179 5.551 0.806 1.00 96.06 165 LYS A N 1
ATOM 1337 C CA . LYS A 1 165 ? -1.622 5.770 0.933 1.00 96.06 165 LYS A CA 1
ATOM 1338 C C . LYS A 1 165 ? -2.273 4.704 1.821 1.00 96.06 165 LYS A C 1
ATOM 1340 O O . LYS A 1 165 ? -2.963 5.043 2.775 1.00 96.06 165 LYS A O 1
ATOM 1345 N N . ALA A 1 166 ? -1.973 3.433 1.573 1.00 95.00 166 ALA A N 1
ATOM 1346 C CA . ALA A 1 166 ? -2.495 2.301 2.329 1.00 95.00 166 ALA A CA 1
ATOM 1347 C C . ALA A 1 166 ? -2.114 2.354 3.820 1.00 95.00 166 ALA A C 1
ATOM 1349 O O . ALA A 1 166 ? -2.926 2.004 4.668 1.00 95.00 166 ALA A O 1
ATOM 1350 N N . LEU A 1 167 ? -0.901 2.804 4.162 1.00 91.94 167 LEU A N 1
ATOM 1351 C CA . LEU A 1 167 ? -0.478 2.991 5.555 1.00 91.94 167 LEU A CA 1
ATOM 1352 C C . LEU A 1 167 ? -1.231 4.136 6.246 1.00 91.94 167 LEU A C 1
ATOM 1354 O O . LEU A 1 167 ? -1.591 4.003 7.411 1.00 91.94 167 LEU A O 1
ATOM 1358 N N . LYS A 1 168 ? -1.497 5.240 5.535 1.00 91.62 168 LYS A N 1
ATOM 1359 C CA . LYS A 1 168 ? -2.266 6.377 6.073 1.00 91.62 168 LYS A CA 1
ATOM 1360 C C . LYS A 1 168 ? -3.738 6.035 6.292 1.00 91.62 168 LYS A C 1
ATOM 1362 O O . LYS A 1 168 ? -4.318 6.457 7.284 1.00 91.62 168 LYS A O 1
ATOM 1367 N N . GLU A 1 169 ? -4.329 5.287 5.366 1.00 92.75 169 GLU A N 1
ATOM 1368 C CA . GLU A 1 169 ? -5.757 4.946 5.374 1.00 92.75 169 GLU A CA 1
ATOM 1369 C C . GLU A 1 169 ? -6.063 3.648 6.139 1.00 92.75 169 GLU A C 1
ATOM 1371 O O . GLU A 1 169 ? -7.224 3.283 6.284 1.00 92.75 169 GLU A O 1
ATOM 1376 N N . GLY A 1 170 ? -5.042 2.913 6.596 1.00 88.38 170 GLY A N 1
ATOM 1377 C CA . GLY A 1 170 ? -5.222 1.583 7.191 1.00 88.38 170 GLY A CA 1
ATOM 1378 C C . GLY A 1 170 ? -5.727 0.522 6.200 1.00 88.38 170 GLY A C 1
ATOM 1379 O O . GLY A 1 170 ? -6.146 -0.557 6.610 1.00 88.38 170 GLY A O 1
ATOM 1380 N N . ALA A 1 171 ? -5.687 0.802 4.896 1.00 92.94 171 ALA A N 1
ATOM 1381 C CA . ALA A 1 171 ? -6.139 -0.099 3.840 1.00 92.94 171 ALA A CA 1
ATOM 1382 C C . ALA A 1 171 ? -5.066 -1.138 3.479 1.00 92.94 171 ALA A C 1
ATOM 1384 O O . ALA A 1 171 ? -3.878 -0.922 3.713 1.00 92.94 171 ALA A O 1
ATOM 1385 N N . GLN A 1 172 ? -5.458 -2.254 2.860 1.00 92.81 172 GLN A N 1
ATOM 1386 C CA . GLN A 1 172 ? -4.529 -3.263 2.333 1.00 92.81 172 GLN A CA 1
ATOM 1387 C C . GLN A 1 172 ? -4.311 -3.106 0.824 1.00 92.81 172 GLN A C 1
ATOM 1389 O O . GLN A 1 172 ? -5.245 -2.808 0.076 1.00 92.81 172 GLN A O 1
ATOM 1394 N N . LEU A 1 173 ? -3.082 -3.368 0.368 1.00 95.94 173 LEU A N 1
ATOM 1395 C CA . LEU A 1 173 ? -2.785 -3.469 -1.060 1.00 95.94 173 LEU A CA 1
ATOM 1396 C C . LEU A 1 173 ? -3.462 -4.703 -1.671 1.00 95.94 173 LEU A C 1
ATOM 1398 O O . LEU A 1 173 ? -3.650 -5.733 -1.011 1.00 95.94 173 LEU A O 1
ATOM 1402 N N . ARG A 1 174 ? -3.829 -4.591 -2.949 1.00 96.50 174 ARG A N 1
ATOM 1403 C CA . ARG A 1 174 ? -4.557 -5.622 -3.694 1.00 96.50 174 ARG A CA 1
ATOM 1404 C C . ARG A 1 174 ? -3.694 -6.182 -4.817 1.00 96.50 174 ARG A C 1
ATOM 1406 O O . ARG A 1 174 ? -2.965 -5.444 -5.478 1.00 96.50 174 ARG A O 1
ATOM 1413 N N . PHE A 1 175 ? -3.820 -7.486 -5.029 1.00 97.44 175 PHE A N 1
ATOM 1414 C CA . PHE A 1 175 ? -3.297 -8.129 -6.224 1.00 97.44 175 PHE A CA 1
ATOM 1415 C C . PHE A 1 175 ? -4.065 -7.653 -7.454 1.00 97.44 175 PHE A C 1
ATOM 1417 O O . PHE A 1 175 ? -5.256 -7.342 -7.373 1.00 97.44 175 PHE A O 1
ATOM 1424 N N . HIS A 1 176 ? -3.382 -7.618 -8.590 1.00 94.56 176 HIS A N 1
ATOM 1425 C CA . HIS A 1 176 ? -3.966 -7.288 -9.879 1.00 94.56 176 HIS A CA 1
ATOM 1426 C C . HIS A 1 176 ? -3.996 -8.527 -10.765 1.00 94.56 176 HIS A C 1
ATOM 1428 O O . HIS A 1 176 ? -2.974 -9.192 -10.955 1.00 94.56 176 HIS A O 1
ATOM 1434 N N . ARG A 1 177 ? -5.157 -8.802 -11.359 1.00 96.69 177 ARG A N 1
ATOM 1435 C CA . ARG A 1 177 ? -5.268 -9.766 -12.453 1.00 96.69 177 ARG A CA 1
ATOM 1436 C C . ARG A 1 177 ? -4.571 -9.200 -13.692 1.00 96.69 177 ARG A C 1
ATOM 1438 O O . ARG A 1 177 ? -4.577 -7.991 -13.906 1.00 96.69 177 ARG A O 1
ATOM 1445 N N . PHE A 1 178 ? -3.953 -10.067 -14.490 1.00 95.56 178 PHE A N 1
ATOM 1446 C CA . PHE A 1 178 ? -3.434 -9.668 -15.792 1.00 95.56 178 PHE A CA 1
ATOM 1447 C C . PHE A 1 178 ? -4.536 -9.787 -16.847 1.00 95.56 178 PHE A C 1
ATOM 1449 O O . PHE A 1 178 ? -5.007 -10.889 -17.120 1.00 95.56 178 PHE A O 1
ATOM 1456 N N . GLU A 1 179 ? -4.934 -8.655 -17.422 1.00 93.06 179 GLU A N 1
ATOM 1457 C CA . GLU A 1 179 ? -5.989 -8.561 -18.447 1.00 93.06 179 GLU A CA 1
ATOM 1458 C C . GLU A 1 179 ? -5.431 -8.133 -19.816 1.00 93.06 179 GLU A C 1
ATOM 1460 O O . GLU A 1 179 ? -6.179 -7.805 -20.725 1.00 93.06 179 GLU A O 1
ATOM 1465 N N . GLY A 1 180 ? -4.101 -8.134 -19.972 1.00 88.81 180 GLY A N 1
ATOM 1466 C CA . GLY A 1 180 ? -3.417 -7.632 -21.170 1.00 88.81 180 GLY A CA 1
ATOM 1467 C C . GLY A 1 180 ? -3.150 -6.124 -21.146 1.00 88.81 180 GLY A C 1
ATOM 1468 O O . GLY A 1 180 ? -2.364 -5.629 -21.947 1.00 88.81 180 GLY A O 1
ATOM 1469 N N . GLU A 1 181 ? -3.733 -5.398 -20.194 1.00 85.94 181 GLU A N 1
ATOM 1470 C CA . GLU A 1 181 ? -3.502 -3.966 -20.016 1.00 85.94 181 GLU A CA 1
ATOM 1471 C C . GLU A 1 181 ? -2.272 -3.663 -19.148 1.00 85.94 181 GLU A C 1
ATOM 1473 O O . GLU A 1 181 ? -1.863 -4.444 -18.282 1.00 85.94 181 GLU A O 1
ATOM 1478 N N . GLY A 1 182 ? -1.694 -2.477 -19.344 1.00 87.88 182 GLY A N 1
ATOM 1479 C CA . GLY A 1 182 ? -0.620 -1.986 -18.495 1.00 87.88 182 GLY A CA 1
ATOM 1480 C C . GLY A 1 182 ? 0.052 -0.725 -19.021 1.00 87.88 182 GLY A C 1
ATOM 1481 O O . GLY A 1 182 ? -0.488 0.011 -19.845 1.00 87.88 182 GLY A O 1
ATOM 1482 N N . ARG A 1 183 ? 1.252 -0.461 -18.503 1.00 89.31 183 ARG A N 1
ATOM 1483 C CA . ARG A 1 183 ? 2.065 0.698 -18.871 1.00 89.31 183 ARG A CA 1
ATOM 1484 C C . ARG A 1 183 ? 3.499 0.258 -19.112 1.00 89.31 183 ARG A C 1
ATOM 1486 O O . ARG A 1 183 ? 4.139 -0.249 -18.195 1.00 89.31 183 ARG A O 1
ATOM 1493 N N . LEU A 1 184 ? 4.009 0.566 -20.298 1.00 88.06 184 LEU A N 1
ATOM 1494 C CA . LEU A 1 184 ? 5.441 0.607 -20.559 1.00 88.06 184 LEU A CA 1
ATOM 1495 C C . LEU A 1 184 ? 5.965 2.019 -20.319 1.00 88.06 184 LEU A C 1
ATOM 1497 O O . LEU A 1 184 ? 5.307 3.009 -20.644 1.00 88.06 184 LEU A O 1
ATOM 1501 N N . VAL A 1 185 ? 7.158 2.113 -19.747 1.00 87.75 185 VAL A N 1
ATOM 1502 C CA . VAL A 1 185 ? 7.841 3.377 -19.501 1.00 87.75 185 VAL A CA 1
ATOM 1503 C C . VAL A 1 185 ? 9.166 3.353 -20.229 1.00 87.75 185 VAL A C 1
ATOM 1505 O O . VAL A 1 185 ? 9.997 2.480 -19.999 1.00 87.75 185 VAL A O 1
ATOM 1508 N N . ASN A 1 186 ? 9.379 4.348 -21.081 1.00 84.00 186 ASN A N 1
ATOM 1509 C CA . ASN A 1 186 ? 10.664 4.597 -21.710 1.00 84.00 186 ASN A CA 1
ATOM 1510 C C . ASN A 1 186 ? 11.269 5.857 -21.093 1.00 84.00 186 ASN A C 1
ATOM 1512 O O . ASN A 1 186 ? 10.741 6.956 -21.272 1.00 84.00 186 ASN A O 1
ATOM 1516 N N . GLN A 1 187 ? 12.332 5.691 -20.309 1.00 83.94 187 GLN A N 1
ATOM 1517 C CA . GLN A 1 187 ? 12.977 6.802 -19.624 1.00 83.94 187 GLN A CA 1
ATOM 1518 C C . GLN A 1 187 ? 14.207 7.253 -20.411 1.00 83.94 187 GLN A C 1
ATOM 1520 O O . GLN A 1 187 ? 15.236 6.577 -20.416 1.00 83.94 187 GLN A O 1
ATOM 1525 N N . ILE A 1 188 ? 14.099 8.429 -21.029 1.00 84.00 188 ILE A N 1
ATOM 1526 C CA . ILE A 1 188 ? 15.191 9.052 -21.777 1.00 84.00 188 ILE A CA 1
ATOM 1527 C C . ILE A 1 188 ? 16.155 9.723 -20.795 1.00 84.00 188 ILE A C 1
ATOM 1529 O O . ILE A 1 188 ? 15.847 10.759 -20.199 1.00 84.00 188 ILE A O 1
ATOM 1533 N N . GLN A 1 189 ? 17.327 9.119 -20.606 1.00 81.00 189 GLN A N 1
ATOM 1534 C CA . GLN A 1 189 ? 18.385 9.682 -19.768 1.00 81.00 189 GLN A CA 1
ATOM 1535 C C . GLN A 1 189 ? 19.038 10.887 -20.459 1.00 81.00 189 GLN A C 1
ATOM 1537 O O . GLN A 1 189 ? 19.263 10.867 -21.663 1.00 81.00 189 GLN A O 1
ATOM 1542 N N . GLY A 1 190 ? 19.329 11.949 -19.701 1.00 82.81 190 GLY A N 1
ATOM 1543 C CA . GLY A 1 190 ? 19.901 13.191 -20.247 1.00 82.81 190 GLY A CA 1
ATOM 1544 C C . GLY A 1 190 ? 18.904 14.087 -20.996 1.00 82.81 190 GLY A C 1
ATOM 1545 O O . GLY A 1 190 ? 19.274 15.174 -21.433 1.00 82.81 190 GLY A O 1
ATOM 1546 N N . GLY A 1 191 ? 17.636 13.672 -21.094 1.00 83.31 191 GLY A N 1
ATOM 1547 C CA . GLY A 1 191 ? 16.590 14.409 -21.796 1.00 83.31 191 GLY A CA 1
ATOM 1548 C C . GLY A 1 191 ? 16.690 14.310 -23.320 1.00 83.31 191 GLY A C 1
ATOM 1549 O O . GLY A 1 191 ? 17.566 13.661 -23.884 1.00 83.31 191 GLY A O 1
ATOM 1550 N N . MET A 1 192 ? 15.747 14.954 -24.002 1.00 85.44 192 MET A N 1
ATOM 1551 C CA . MET A 1 192 ? 15.680 14.993 -25.461 1.00 85.44 192 MET A CA 1
ATOM 1552 C C . MET A 1 192 ? 15.172 16.360 -25.893 1.00 85.44 192 MET A C 1
ATOM 1554 O O . MET A 1 192 ? 14.145 16.831 -25.402 1.00 85.44 192 MET A O 1
ATOM 1558 N N . THR A 1 193 ? 15.900 16.999 -26.806 1.00 87.81 193 THR A N 1
ATOM 1559 C CA . THR A 1 193 ? 15.453 18.251 -27.415 1.00 87.81 193 THR A CA 1
ATOM 1560 C C . THR A 1 193 ? 14.337 17.969 -28.417 1.00 87.81 193 THR A C 1
ATOM 1562 O O . THR A 1 193 ? 14.267 16.888 -29.007 1.00 87.81 193 THR A O 1
ATOM 1565 N N . THR A 1 194 ? 13.464 18.953 -28.631 1.00 85.56 194 THR A N 1
ATOM 1566 C CA . THR A 1 194 ? 12.417 18.885 -29.663 1.00 85.56 194 THR A CA 1
ATOM 1567 C C . THR A 1 194 ? 13.016 18.621 -31.041 1.00 85.56 194 THR A C 1
ATOM 1569 O O . THR A 1 194 ? 12.502 17.792 -31.781 1.00 85.56 194 THR A O 1
ATOM 1572 N N . GLU A 1 195 ? 14.146 19.257 -31.344 1.00 86.31 195 GLU A N 1
ATOM 1573 C CA . GLU A 1 195 ? 14.886 19.062 -32.587 1.00 86.31 195 GLU A CA 1
ATOM 1574 C C . GLU A 1 195 ? 15.324 17.606 -32.781 1.00 86.31 195 GLU A C 1
ATOM 1576 O O . GLU A 1 195 ? 15.045 17.033 -33.827 1.00 86.31 195 GLU A O 1
ATOM 1581 N N . LYS A 1 196 ? 15.922 16.965 -31.764 1.00 84.69 196 LYS A N 1
ATOM 1582 C CA . LYS A 1 196 ? 16.341 15.553 -31.848 1.00 84.69 196 LYS A CA 1
ATOM 1583 C C . LYS A 1 196 ? 15.166 14.587 -32.001 1.00 84.69 196 LYS A C 1
ATOM 1585 O O . LYS A 1 196 ? 15.310 13.564 -32.666 1.00 84.69 196 LYS A O 1
ATOM 1590 N N . LEU A 1 197 ? 14.022 14.894 -31.385 1.00 86.06 197 LEU A N 1
ATOM 1591 C CA . LEU A 1 197 ? 12.800 14.103 -31.549 1.00 86.06 197 LEU A CA 1
ATOM 1592 C C . LEU A 1 197 ? 12.259 14.207 -32.983 1.00 86.06 197 LEU A C 1
ATOM 1594 O O . LEU A 1 197 ? 11.871 13.193 -33.559 1.00 86.06 197 LEU A O 1
ATOM 1598 N N . LEU A 1 198 ? 12.239 15.420 -33.545 1.00 84.62 198 LEU A N 1
ATOM 1599 C CA . LEU A 1 198 ? 11.712 15.707 -34.884 1.00 84.62 198 LEU A CA 1
ATOM 1600 C C . LEU A 1 198 ? 12.653 15.269 -36.011 1.00 84.62 198 LEU A C 1
ATOM 1602 O O . LEU A 1 198 ? 12.186 14.890 -37.078 1.00 84.62 198 LEU A O 1
ATOM 1606 N N . SER A 1 199 ? 13.967 15.300 -35.784 1.00 83.50 199 SER A N 1
ATOM 1607 C CA . SER A 1 199 ? 14.965 14.859 -36.766 1.00 83.50 199 SER A CA 1
ATOM 1608 C C . SER A 1 199 ? 15.157 13.343 -36.798 1.00 83.50 199 SER A C 1
ATOM 1610 O O . SER A 1 199 ? 15.909 12.838 -37.626 1.00 83.50 199 SER A O 1
ATOM 1612 N N . GLY A 1 200 ? 14.528 12.608 -35.874 1.00 79.00 200 GLY A N 1
ATOM 1613 C CA . GLY A 1 200 ? 14.754 11.173 -35.710 1.00 79.00 200 GLY A CA 1
ATOM 1614 C C . GLY A 1 200 ? 16.134 10.824 -35.140 1.00 79.00 200 GLY A C 1
ATOM 1615 O O . GLY A 1 200 ? 16.510 9.656 -35.114 1.00 79.00 200 GLY A O 1
ATOM 1616 N N . GLY A 1 201 ? 16.893 11.803 -34.639 1.00 79.31 201 GLY A N 1
ATOM 1617 C CA . GLY A 1 201 ? 18.259 11.607 -34.146 1.00 79.31 201 GLY A CA 1
ATOM 1618 C C . GLY A 1 201 ? 18.373 10.862 -32.809 1.00 79.31 201 GLY A C 1
ATOM 1619 O O . GLY A 1 201 ? 19.485 10.655 -32.325 1.00 79.31 201 GLY A O 1
ATOM 1620 N N . HIS A 1 202 ? 17.257 10.481 -32.177 1.00 82.75 202 HIS A N 1
ATOM 1621 C CA . HIS A 1 202 ? 17.251 9.729 -30.920 1.00 82.75 202 HIS A CA 1
ATOM 1622 C C . HIS A 1 202 ? 16.847 8.263 -31.141 1.00 82.75 202 HIS A C 1
ATOM 1624 O O . HIS A 1 202 ? 15.871 7.961 -31.823 1.00 82.75 202 HIS A O 1
ATOM 1630 N N . SER A 1 203 ? 17.576 7.327 -30.529 1.00 79.19 203 SER A N 1
ATOM 1631 C CA . SER A 1 203 ? 17.383 5.881 -30.738 1.00 79.19 203 SER A CA 1
ATOM 1632 C C . SER A 1 203 ? 16.139 5.303 -30.053 1.00 79.19 203 SER A C 1
ATOM 1634 O O . SER A 1 203 ? 15.696 4.210 -30.404 1.00 79.19 203 SER A O 1
ATOM 1636 N N . GLN A 1 204 ? 15.580 6.017 -29.068 1.00 80.44 204 GLN A N 1
ATOM 1637 C CA . GLN A 1 204 ? 14.455 5.540 -28.251 1.00 80.44 204 GLN A CA 1
ATOM 1638 C C . GLN A 1 204 ? 13.091 6.127 -28.647 1.00 80.44 204 GLN A C 1
ATOM 1640 O O . GLN A 1 204 ? 12.063 5.521 -28.350 1.00 80.44 204 GLN A O 1
ATOM 1645 N N . ALA A 1 205 ? 13.062 7.302 -29.281 1.00 84.31 205 ALA A N 1
ATOM 1646 C CA . ALA A 1 205 ? 11.829 8.005 -29.633 1.00 84.31 205 ALA A CA 1
ATOM 1647 C C . ALA A 1 205 ? 12.064 8.934 -30.827 1.00 84.31 205 ALA A C 1
ATOM 1649 O O . ALA A 1 205 ? 13.032 9.690 -30.830 1.00 84.31 205 ALA A O 1
ATOM 1650 N N . GLN A 1 206 ? 11.182 8.882 -31.821 1.00 86.25 206 GLN A N 1
ATOM 1651 C CA . GLN A 1 206 ? 11.281 9.655 -33.059 1.00 86.25 206 GLN A CA 1
ATOM 1652 C C . GLN A 1 206 ? 9.879 10.069 -33.507 1.00 86.25 206 GLN A C 1
ATOM 1654 O O . GLN A 1 206 ? 8.947 9.268 -33.423 1.00 86.25 206 GLN A O 1
ATOM 1659 N N . LEU A 1 207 ? 9.721 11.298 -33.993 1.00 84.81 207 LEU A N 1
ATOM 1660 C CA . LEU A 1 207 ? 8.475 11.771 -34.591 1.00 84.81 207 LEU A CA 1
ATOM 1661 C C . LEU A 1 207 ? 8.713 12.078 -36.068 1.00 84.81 207 LEU A C 1
ATOM 1663 O O . LEU A 1 207 ? 9.504 12.959 -36.386 1.00 84.81 207 LEU A O 1
ATOM 1667 N N . SER A 1 208 ? 7.997 11.394 -36.957 1.00 81.62 208 SER A N 1
ATOM 1668 C CA . SER A 1 208 ? 7.998 11.694 -38.388 1.00 81.62 208 SER A CA 1
ATOM 1669 C C . SER A 1 208 ? 6.629 12.213 -38.816 1.00 81.62 208 SER A C 1
ATOM 1671 O O . SER A 1 208 ? 5.598 11.606 -38.533 1.00 81.62 208 SER A O 1
ATOM 1673 N N . ILE A 1 209 ? 6.590 13.356 -39.499 1.00 79.88 209 ILE A N 1
ATOM 1674 C CA . ILE A 1 209 ? 5.364 13.843 -40.142 1.00 79.88 209 ILE A CA 1
ATOM 1675 C C . ILE A 1 209 ? 5.310 13.180 -41.515 1.00 79.88 209 ILE A C 1
ATOM 1677 O O . ILE A 1 209 ? 6.186 13.418 -42.340 1.00 79.88 209 ILE A O 1
ATOM 1681 N N . THR A 1 210 ? 4.324 12.316 -41.742 1.00 77.69 210 THR A N 1
ATOM 1682 C CA . THR A 1 210 ? 4.268 11.487 -42.954 1.00 77.69 210 THR A CA 1
ATOM 1683 C C . THR A 1 210 ? 3.352 12.072 -44.018 1.00 77.69 210 THR A C 1
ATOM 1685 O O . THR A 1 210 ? 3.615 11.898 -45.201 1.00 77.69 210 THR A O 1
ATOM 1688 N N . HIS A 1 211 ? 2.282 12.771 -43.630 1.00 76.62 211 HIS A N 1
ATOM 1689 C CA . HIS A 1 211 ? 1.354 13.395 -44.575 1.00 76.62 211 HIS A CA 1
ATOM 1690 C C . HIS A 1 211 ? 0.496 14.474 -43.903 1.00 76.62 211 HIS A C 1
ATOM 1692 O O . HIS A 1 211 ? 0.575 14.724 -42.702 1.00 76.62 211 HIS A O 1
ATOM 1698 N N . THR A 1 212 ? -0.358 15.132 -44.680 1.00 75.06 212 THR A N 1
ATOM 1699 C CA . THR A 1 212 ? -1.384 16.053 -44.178 1.00 75.06 212 THR A CA 1
ATOM 1700 C C . THR A 1 212 ? -2.755 15.419 -44.401 1.00 75.06 212 THR A C 1
ATOM 1702 O O . THR A 1 212 ? -3.093 15.047 -45.520 1.00 75.06 212 THR A O 1
ATOM 1705 N N . SER A 1 213 ? -3.560 15.284 -43.348 1.00 73.38 213 SER A N 1
ATOM 1706 C CA . SER A 1 213 ? -4.927 14.757 -43.421 1.00 73.38 213 SER A CA 1
ATOM 1707 C C . SER A 1 213 ? -5.914 15.848 -43.021 1.00 73.38 213 SER A C 1
ATOM 1709 O O . SER A 1 213 ? -5.819 16.412 -41.931 1.00 73.38 213 SER A O 1
ATOM 1711 N N . ARG A 1 214 ? -6.851 16.192 -43.918 1.00 78.88 214 ARG A N 1
ATOM 1712 C CA . ARG A 1 214 ? -7.844 17.272 -43.718 1.00 78.88 214 ARG A CA 1
ATOM 1713 C C . ARG A 1 214 ? -7.209 18.609 -43.286 1.00 78.88 214 ARG A C 1
ATOM 1715 O O . ARG A 1 214 ? -7.691 19.263 -42.363 1.00 78.88 214 ARG A O 1
ATOM 1722 N N . GLY A 1 215 ? -6.086 18.979 -43.905 1.00 76.19 215 GLY A N 1
ATOM 1723 C CA . GLY A 1 215 ? -5.345 20.208 -43.586 1.00 76.19 215 GLY A CA 1
ATOM 1724 C C . GLY A 1 215 ? -4.589 20.185 -42.251 1.00 76.19 215 GLY A C 1
ATOM 1725 O O . GLY A 1 215 ? -4.029 21.203 -41.858 1.00 76.19 215 GLY A O 1
ATOM 1726 N N . ARG A 1 216 ? -4.548 19.045 -41.544 1.00 73.81 216 ARG A N 1
ATOM 1727 C CA . ARG A 1 216 ? -3.779 18.871 -40.305 1.00 73.81 216 ARG A CA 1
ATOM 1728 C C . ARG A 1 216 ? -2.578 17.954 -40.545 1.00 73.81 216 ARG A C 1
ATOM 1730 O O . ARG A 1 216 ? -2.745 16.925 -41.201 1.00 73.81 216 ARG A O 1
ATOM 1737 N N . PRO A 1 217 ? -1.383 18.286 -40.028 1.00 69.75 217 PRO A N 1
ATOM 1738 C CA . PRO A 1 217 ? -0.240 17.388 -40.107 1.00 69.75 217 PRO A CA 1
ATOM 1739 C C . PRO A 1 217 ? -0.562 16.084 -39.372 1.00 69.75 217 PRO A C 1
ATOM 1741 O O . PRO A 1 217 ? -0.979 16.092 -38.212 1.00 69.75 217 PRO A O 1
ATOM 1744 N N . ALA A 1 218 ? -0.390 14.974 -40.078 1.00 77.38 218 ALA A N 1
ATOM 1745 C CA . ALA A 1 218 ? -0.506 13.623 -39.569 1.00 77.38 218 ALA A CA 1
ATOM 1746 C C . ALA A 1 218 ? 0.884 12.980 -39.608 1.00 77.38 218 ALA A C 1
ATOM 1748 O O . ALA A 1 218 ? 1.641 13.115 -40.571 1.00 77.38 218 ALA A O 1
ATOM 1749 N N . GLY A 1 219 ? 1.248 12.309 -38.525 1.00 79.12 219 GLY A N 1
ATOM 1750 C CA . GLY A 1 219 ? 2.582 11.761 -38.360 1.00 79.12 219 GLY A CA 1
ATOM 1751 C C . GLY A 1 219 ? 2.575 10.486 -37.547 1.00 79.12 219 GLY A C 1
ATOM 1752 O O . GLY A 1 219 ? 1.569 10.116 -36.940 1.00 79.12 219 GLY A O 1
ATOM 1753 N N . VAL A 1 220 ? 3.721 9.824 -37.546 1.00 80.50 220 VAL A N 1
ATOM 1754 C CA . VAL A 1 220 ? 3.976 8.601 -36.805 1.00 80.50 220 VAL A CA 1
ATOM 1755 C C . VAL A 1 220 ? 4.938 8.930 -35.673 1.00 80.50 220 VAL A C 1
ATOM 1757 O O . VAL A 1 220 ? 6.013 9.490 -35.883 1.00 80.50 220 VAL A O 1
ATOM 1760 N N . LEU A 1 221 ? 4.543 8.573 -34.455 1.00 82.31 221 LEU A N 1
ATOM 1761 C CA . LEU A 1 221 ? 5.433 8.562 -33.304 1.00 82.31 221 LEU A CA 1
ATOM 1762 C C . LEU A 1 221 ? 5.996 7.148 -33.164 1.00 82.31 221 LEU A C 1
ATOM 1764 O O . LEU A 1 221 ? 5.258 6.221 -32.837 1.00 82.31 221 LEU A O 1
ATOM 1768 N N . ARG A 1 222 ? 7.298 6.984 -33.397 1.00 82.75 222 ARG A N 1
ATOM 1769 C CA . ARG A 1 222 ? 8.009 5.729 -33.140 1.00 82.75 222 ARG A CA 1
ATOM 1770 C C . ARG A 1 222 ? 8.606 5.783 -31.739 1.00 82.75 222 ARG A C 1
ATOM 1772 O O . ARG A 1 222 ? 9.350 6.706 -31.413 1.00 82.75 222 ARG A O 1
ATOM 1779 N N . ILE A 1 223 ? 8.296 4.788 -30.914 1.00 80.19 223 ILE A N 1
ATOM 1780 C CA . ILE A 1 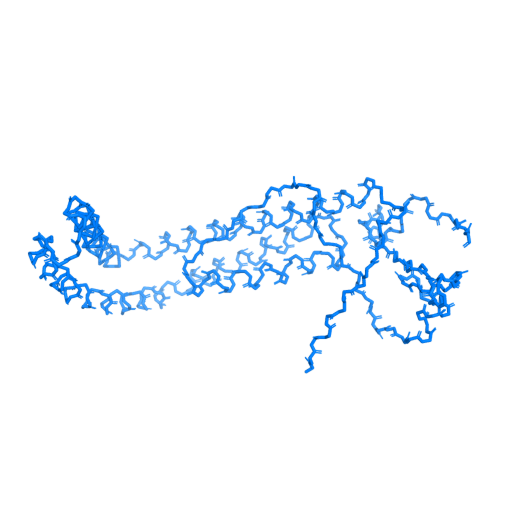223 ? 8.905 4.597 -29.594 1.00 80.19 223 ILE A CA 1
ATOM 1781 C C . ILE A 1 223 ? 9.543 3.215 -29.592 1.00 80.19 223 ILE A C 1
ATOM 1783 O O . ILE A 1 223 ? 8.849 2.216 -29.751 1.00 80.19 223 ILE A O 1
ATOM 1787 N N . LYS A 1 224 ? 10.858 3.151 -29.385 1.00 78.06 224 LYS A N 1
ATOM 1788 C CA . LYS A 1 224 ? 11.564 1.886 -29.182 1.00 78.06 224 LYS A CA 1
ATOM 1789 C C . LYS A 1 224 ? 11.528 1.558 -27.693 1.00 78.06 224 LYS A C 1
ATOM 1791 O O . LYS A 1 224 ? 12.265 2.153 -26.905 1.00 78.06 224 LYS A O 1
ATOM 1796 N N . ALA A 1 225 ? 10.631 0.655 -27.312 1.00 72.56 225 ALA A N 1
ATOM 1797 C CA . ALA A 1 225 ? 10.611 0.087 -25.973 1.00 72.56 225 ALA A CA 1
ATOM 1798 C C . ALA A 1 225 ? 11.698 -0.989 -25.869 1.00 72.56 225 ALA A C 1
ATOM 1800 O O . ALA A 1 225 ? 11.815 -1.844 -26.742 1.00 72.56 225 ALA A O 1
ATOM 1801 N N . PHE A 1 226 ? 12.498 -0.940 -24.807 1.00 72.25 226 PHE A N 1
ATOM 1802 C CA . PHE A 1 226 ? 13.406 -2.033 -24.481 1.00 72.25 226 PHE A CA 1
ATOM 1803 C C . PHE A 1 226 ? 12.667 -3.000 -23.569 1.00 72.25 226 PHE A C 1
ATOM 1805 O O . PHE A 1 226 ? 12.083 -2.590 -22.561 1.00 72.25 226 PHE A O 1
ATOM 1812 N N . VAL A 1 227 ? 12.695 -4.272 -23.941 1.00 66.94 227 VAL A N 1
ATOM 1813 C CA . VAL A 1 227 ? 12.050 -5.366 -23.222 1.00 66.94 227 VAL A CA 1
ATOM 1814 C C . VAL A 1 227 ? 13.132 -6.389 -22.892 1.00 66.94 227 VAL A C 1
ATOM 1816 O O . VAL A 1 227 ? 13.860 -6.841 -23.770 1.00 66.94 227 VAL A O 1
AT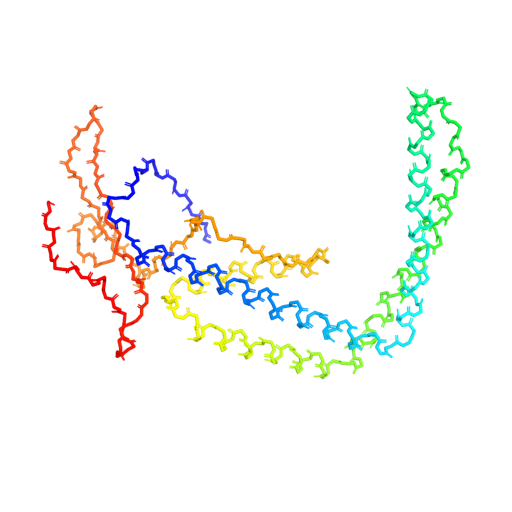OM 1819 N N . ALA A 1 228 ? 13.273 -6.709 -21.605 1.00 62.47 228 ALA A N 1
ATOM 1820 C CA . ALA A 1 228 ? 14.307 -7.599 -21.072 1.00 62.47 228 ALA A CA 1
ATOM 1821 C C . ALA A 1 228 ? 15.779 -7.202 -21.368 1.00 62.47 228 ALA A C 1
ATOM 1823 O O . ALA A 1 228 ? 16.111 -6.144 -21.913 1.00 62.47 228 ALA A O 1
ATOM 1824 N N . ARG A 1 229 ? 16.692 -8.051 -20.890 1.00 61.88 229 ARG A N 1
ATOM 1825 C CA . ARG A 1 229 ? 18.133 -7.991 -21.146 1.00 61.88 229 ARG A CA 1
ATOM 1826 C C . ARG A 1 229 ? 18.550 -9.235 -21.925 1.00 61.88 229 ARG A C 1
ATOM 1828 O O . ARG A 1 229 ? 17.920 -10.279 -21.778 1.00 61.88 229 ARG A O 1
ATOM 1835 N N . ASP A 1 230 ? 19.589 -9.120 -22.745 1.00 62.59 230 ASP A N 1
ATOM 1836 C CA . ASP A 1 230 ? 20.164 -10.269 -23.445 1.00 62.59 230 ASP A CA 1
ATOM 1837 C C . ASP A 1 230 ? 20.919 -11.200 -22.473 1.00 62.59 230 ASP A C 1
ATOM 1839 O O . ASP A 1 230 ? 21.075 -10.904 -21.284 1.00 62.59 230 ASP A O 1
ATOM 1843 N N . ALA A 1 231 ? 21.427 -12.325 -22.988 1.00 58.75 231 ALA A N 1
ATOM 1844 C CA . ALA A 1 231 ? 22.235 -13.280 -22.222 1.00 58.75 231 ALA A CA 1
ATOM 1845 C C . ALA A 1 231 ? 23.501 -12.658 -21.589 1.00 58.75 231 ALA A C 1
ATOM 1847 O O . ALA A 1 231 ? 24.057 -13.215 -20.647 1.00 58.75 231 ALA A O 1
ATOM 1848 N N . ASN A 1 232 ? 23.931 -11.487 -22.067 1.00 59.50 232 ASN A N 1
ATOM 1849 C CA . ASN A 1 232 ? 25.079 -10.733 -21.568 1.00 59.50 232 ASN A CA 1
ATOM 1850 C C . ASN A 1 232 ? 24.665 -9.570 -20.654 1.00 59.50 232 ASN A C 1
ATOM 1852 O O . ASN A 1 232 ? 25.468 -8.674 -20.380 1.00 59.50 232 ASN A O 1
ATOM 1856 N N . ASN A 1 233 ? 23.413 -9.559 -20.184 1.00 54.69 233 ASN A N 1
ATOM 1857 C CA . ASN A 1 233 ? 22.848 -8.530 -19.319 1.00 54.69 233 ASN A CA 1
ATOM 1858 C C . ASN A 1 233 ? 22.855 -7.119 -19.951 1.00 54.69 233 ASN A C 1
ATOM 1860 O O . ASN A 1 233 ? 22.723 -6.123 -19.232 1.00 54.69 233 ASN A O 1
ATOM 1864 N N . LYS A 1 234 ? 22.996 -6.992 -21.275 1.00 58.28 234 LYS A N 1
ATOM 1865 C CA . LYS A 1 234 ? 22.841 -5.720 -21.992 1.00 58.28 234 LYS A CA 1
ATOM 1866 C C . LYS A 1 234 ? 21.361 -5.478 -22.291 1.00 58.28 234 LYS A C 1
ATOM 1868 O O . LYS A 1 234 ? 20.606 -6.440 -22.419 1.00 58.28 234 LYS A O 1
ATOM 1873 N N . PRO A 1 235 ? 20.911 -4.213 -22.394 1.00 57.38 235 PRO A N 1
ATOM 1874 C CA . PRO A 1 235 ? 19.589 -3.913 -22.933 1.00 57.38 235 PRO A CA 1
ATOM 1875 C C . PRO A 1 235 ? 19.473 -4.568 -24.307 1.00 57.38 235 PRO A C 1
ATOM 1877 O O . PRO A 1 235 ? 20.188 -4.173 -25.229 1.00 57.38 235 PRO A O 1
ATOM 1880 N N . ALA A 1 236 ? 18.627 -5.587 -24.428 1.00 55.12 236 ALA A N 1
ATOM 1881 C CA . ALA A 1 236 ? 18.406 -6.206 -25.718 1.00 55.12 236 ALA A CA 1
ATOM 1882 C C . ALA A 1 236 ? 17.537 -5.239 -26.533 1.00 55.12 236 ALA A C 1
ATOM 1884 O O . ALA A 1 236 ? 16.451 -4.866 -26.074 1.00 55.12 236 ALA A O 1
ATOM 1885 N N . PRO A 1 237 ? 17.981 -4.778 -27.714 1.00 53.25 237 PRO A N 1
ATOM 1886 C CA . PRO A 1 237 ? 17.017 -4.322 -28.698 1.00 53.25 237 PRO A CA 1
ATOM 1887 C C . PRO A 1 237 ? 16.108 -5.506 -29.051 1.00 53.25 237 PRO A C 1
ATOM 1889 O O . PRO A 1 237 ? 16.507 -6.666 -28.932 1.00 53.25 237 PRO A O 1
ATOM 1892 N N . ARG A 1 238 ? 14.885 -5.202 -29.482 1.00 49.06 238 ARG A N 1
ATOM 1893 C CA . ARG A 1 238 ? 13.923 -6.196 -29.955 1.00 49.06 238 ARG A CA 1
ATOM 1894 C C . ARG A 1 238 ? 14.602 -7.212 -30.894 1.00 49.06 238 ARG A C 1
ATOM 1896 O O . ARG A 1 238 ? 15.249 -6.779 -31.856 1.00 49.06 238 ARG A O 1
ATOM 1903 N N . PRO A 1 239 ? 14.476 -8.531 -30.658 1.00 40.78 239 PRO A N 1
ATOM 1904 C CA . PRO A 1 239 ? 14.932 -9.520 -31.625 1.00 40.78 239 PRO A CA 1
ATOM 1905 C C . PRO A 1 239 ? 14.124 -9.322 -32.915 1.00 40.78 239 PRO A C 1
ATOM 1907 O O . PRO A 1 239 ? 12.911 -9.487 -32.918 1.00 40.78 239 PRO A O 1
ATOM 1910 N N . GLY A 1 240 ? 14.790 -8.874 -33.983 1.00 46.00 240 GLY A N 1
ATOM 1911 C CA . GLY A 1 240 ? 14.151 -8.537 -35.261 1.00 46.00 240 GLY A CA 1
ATOM 1912 C C . GLY A 1 240 ? 14.193 -7.058 -35.661 1.00 46.00 240 GLY A C 1
ATOM 1913 O O . GLY A 1 240 ? 13.747 -6.741 -36.757 1.00 46.00 240 GLY A O 1
ATOM 1914 N N . SER A 1 241 ? 14.785 -6.148 -34.870 1.00 40.47 241 SER A N 1
ATOM 1915 C CA . SER A 1 241 ? 15.030 -4.763 -35.322 1.00 40.47 241 SER A CA 1
ATOM 1916 C C . SER A 1 241 ? 16.241 -4.648 -36.266 1.00 40.47 241 SER A C 1
ATOM 1918 O O . SER A 1 241 ? 17.140 -3.837 -36.033 1.00 40.47 241 SER A O 1
ATOM 1920 N N . GLY A 1 242 ? 16.281 -5.484 -37.305 1.00 36.12 242 GLY A N 1
ATOM 1921 C CA . GLY A 1 242 ? 16.892 -5.072 -38.563 1.00 36.12 242 GLY A CA 1
ATOM 1922 C C . GLY A 1 242 ? 16.011 -3.967 -39.132 1.00 36.12 242 GLY A C 1
ATOM 1923 O O . GLY A 1 242 ? 14.789 -4.050 -39.034 1.00 36.12 242 GLY A O 1
ATOM 1924 N N . ASP A 1 243 ? 16.625 -2.894 -39.604 1.00 36.19 243 ASP A N 1
ATOM 1925 C CA . ASP A 1 243 ? 15.956 -1.705 -40.117 1.00 36.19 243 ASP A CA 1
ATOM 1926 C C . ASP A 1 243 ? 14.760 -2.044 -41.024 1.00 36.19 243 ASP A C 1
ATOM 1928 O O . ASP A 1 243 ? 14.922 -2.397 -42.188 1.00 36.19 243 ASP A O 1
ATOM 1932 N N . CYS A 1 244 ? 13.541 -1.904 -40.500 1.00 27.03 244 CYS A N 1
ATOM 1933 C CA . CYS A 1 244 ? 12.337 -1.862 -41.320 1.00 27.03 244 CYS A CA 1
ATOM 1934 C C . CYS A 1 244 ? 11.991 -0.395 -41.555 1.00 27.03 244 CYS A C 1
ATOM 1936 O O . CYS A 1 244 ? 11.328 0.275 -40.757 1.00 27.03 244 CYS A O 1
ATOM 1938 N N . VAL A 1 245 ? 12.545 0.094 -42.661 1.00 26.11 245 VAL A N 1
ATOM 1939 C CA . VAL A 1 245 ? 12.217 1.353 -43.319 1.00 26.11 245 VAL A CA 1
ATOM 1940 C C . VAL A 1 245 ? 10.785 1.266 -43.854 1.00 26.11 245 VAL A C 1
ATOM 1942 O O . VAL A 1 245 ? 10.468 0.374 -44.636 1.00 26.11 245 VAL A O 1
ATOM 1945 N N . TYR A 1 246 ? 9.952 2.225 -43.457 1.00 29.16 246 TYR A N 1
ATOM 1946 C CA . TYR A 1 246 ? 8.976 2.852 -44.348 1.00 29.16 246 TYR A CA 1
ATOM 1947 C C . TYR A 1 246 ? 9.250 4.347 -44.300 1.00 29.16 246 TYR A C 1
ATOM 1949 O O . TYR A 1 246 ? 9.369 4.861 -43.150 1.00 29.16 246 TYR A O 1
#

Foldseek 3Di:
DDDDDDDDPDDDDPDDDVLNLVLFVLLLVLLQLLLVLVVVLVVVVVVQLVVPVQLVVLVVVLVVLVVVLVVLVVVLVVQCVVLVHNVPRPNPVSVVVNVVSVVVVVVSVVVSVVSSVVSCVVCVVVNVVSVVVSVVSSVVSLVVSLHDPQSSVVSVVVSVVVVVVCVVVVHGDDRDDCPSDDDADDDDPPDDDPVCQDVVVDPAWHWDQDDADPNHGDIDIDGQGFGGAPPVRHRDGPPPPPPPDD